Protein AF-A0A2E1GPX7-F1 (afdb_monomer)

Solvent-accessible surface area (backbone atoms only — not comparable to full-atom values): 12138 Å² total; per-residue (Å²): 146,56,75,68,57,57,53,53,52,52,53,52,52,52,53,50,49,52,57,49,49,55,64,67,68,63,73,69,82,80,80,87,82,74,88,76,82,72,90,69,82,84,74,77,82,87,80,84,83,76,92,76,91,84,84,89,82,92,78,85,87,81,91,78,93,84,60,64,67,64,53,48,50,51,52,51,48,52,51,54,52,50,53,49,50,55,50,53,51,52,49,51,53,52,50,51,52,51,52,51,53,49,53,51,51,50,55,51,50,53,50,51,52,52,57,34,51,76,55,40,63,80,63,89,92,71,63,90,91,40,44,28,34,32,39,34,32,34,48,78,73,18,39,61,77,46,79,44,83,74,37,78,41,86,42,71,68,54,46,50,29,52,54,48,11,55,62,70,55,45,54,45,78,73,45,63,81,55,58,73,64,62,37,60,70,63,51,32,58,40,77,50,73,51,56,93,119

pLDDT: mean 79.19, std 21.51, range [33.75, 98.25]

Radius of gyration: 32.15 Å; Cα contacts (8 Å, |Δi|>4): 136; chains: 1; bounding box: 80×60×85 Å

Sequence (197 aa):
MIRWLTALFFSIVIHLGILFGYSAFTQEKNDPTKRKITNVNFLESEIDKKAEIYKPKIAKPKTKKENIEQVSNKVIEEIKEIENLDQYLKEEELQKENNYKLGIVEQISAKVIKDIEGLWVRPNNISKGMFVDFSLKLNRVGLIESVELKRSSGNKTFDRAALTAIRKYKQIKYIRNIDDETFKIYFADFTLRFKPE

Structure (mmCIF, N/CA/C/O backbone):
data_AF-A0A2E1GPX7-F1
#
_entry.id   AF-A0A2E1GPX7-F1
#
loop_
_atom_site.group_PDB
_atom_site.id
_atom_site.type_symbol
_atom_site.label_atom_id
_atom_site.label_alt_id
_atom_site.label_comp_id
_atom_site.label_asym_id
_atom_site.label_entity_id
_atom_site.label_seq_id
_atom_site.pdbx_PDB_ins_code
_atom_site.Cartn_x
_atom_site.Cartn_y
_atom_site.Cartn_z
_atom_site.occupancy
_atom_site.B_iso_or_equiv
_atom_site.auth_seq_id
_atom_site.auth_comp_id
_atom_site.auth_asym_id
_atom_site.auth_atom_id
_atom_site.pdbx_PDB_model_num
ATOM 1 N N . MET A 1 1 ? 41.825 44.894 26.824 1.00 60.66 1 MET A N 1
ATOM 2 C CA . MET A 1 1 ? 41.813 43.902 27.924 1.00 60.66 1 MET A CA 1
ATOM 3 C C . MET A 1 1 ? 40.598 42.953 27.834 1.00 60.66 1 MET A C 1
ATOM 5 O O . MET A 1 1 ? 40.042 42.599 28.856 1.00 60.66 1 MET A O 1
ATOM 9 N N . ILE A 1 2 ? 40.166 42.531 26.627 1.00 64.88 2 ILE A N 1
ATOM 10 C CA . ILE A 1 2 ? 38.909 41.758 26.438 1.00 64.88 2 ILE A CA 1
ATOM 11 C C . ILE A 1 2 ? 39.095 40.416 25.693 1.00 64.88 2 ILE A C 1
ATOM 13 O O . ILE A 1 2 ? 38.188 39.595 25.655 1.00 64.88 2 ILE A O 1
ATOM 17 N N . ARG A 1 3 ? 40.288 40.155 25.131 1.00 68.06 3 ARG A N 1
ATOM 18 C CA . ARG A 1 3 ? 40.556 38.986 24.260 1.00 68.06 3 ARG A CA 1
ATOM 19 C C . ARG A 1 3 ? 40.482 37.633 24.984 1.00 68.06 3 ARG A C 1
ATOM 21 O O . ARG A 1 3 ? 40.195 36.621 24.361 1.00 68.06 3 ARG A O 1
ATOM 28 N N . TRP A 1 4 ? 40.730 37.616 26.291 1.00 73.69 4 TRP A N 1
ATOM 29 C CA . TRP A 1 4 ? 40.640 36.401 27.110 1.00 73.69 4 TRP A CA 1
ATOM 30 C C . TRP A 1 4 ? 39.194 36.081 27.496 1.00 73.69 4 TRP A C 1
ATOM 32 O O . TRP A 1 4 ? 38.829 34.918 27.633 1.00 73.69 4 TRP A O 1
ATOM 42 N N . LEU A 1 5 ? 38.349 37.111 27.594 1.00 77.12 5 LEU A N 1
ATOM 43 C CA . LEU A 1 5 ? 36.940 36.955 27.930 1.00 77.12 5 LEU A CA 1
ATOM 44 C C . LEU A 1 5 ? 36.181 36.283 26.778 1.00 77.12 5 LEU A C 1
ATOM 46 O O . LEU A 1 5 ? 35.405 35.362 27.010 1.00 77.12 5 LEU A O 1
ATOM 50 N N . THR A 1 6 ? 36.479 36.655 25.528 1.00 78.31 6 THR A N 1
ATOM 51 C CA . THR A 1 6 ? 35.890 36.008 24.342 1.00 78.31 6 THR A CA 1
ATOM 52 C C . THR A 1 6 ? 36.233 34.520 24.255 1.00 78.31 6 THR A C 1
ATOM 54 O O . THR A 1 6 ? 35.375 33.723 23.891 1.00 78.31 6 THR A O 1
ATOM 57 N N . ALA A 1 7 ? 37.450 34.122 24.641 1.00 79.44 7 ALA A N 1
ATOM 58 C CA . ALA A 1 7 ? 37.848 32.713 24.670 1.00 79.44 7 ALA A CA 1
ATOM 59 C C . ALA A 1 7 ? 37.112 31.921 25.769 1.00 79.44 7 ALA A C 1
ATOM 61 O O . ALA A 1 7 ? 36.711 30.779 25.546 1.00 79.44 7 ALA A O 1
ATOM 62 N N . LEU A 1 8 ? 36.877 32.542 26.930 1.00 83.62 8 LEU A N 1
ATOM 63 C CA . LEU A 1 8 ? 36.150 31.927 28.043 1.00 83.62 8 LEU A CA 1
ATOM 64 C C . LEU A 1 8 ? 34.665 31.701 27.709 1.00 83.62 8 LEU A C 1
ATOM 66 O O . LEU A 1 8 ? 34.124 30.632 27.989 1.00 83.62 8 LEU A O 1
ATOM 70 N N . PHE A 1 9 ? 34.030 32.666 27.036 1.00 84.19 9 PHE A N 1
ATOM 71 C CA . PHE A 1 9 ? 32.655 32.523 26.549 1.00 84.19 9 PHE A CA 1
ATOM 72 C C . PHE A 1 9 ? 32.520 31.416 25.499 1.00 84.19 9 PHE A C 1
ATOM 74 O O . PHE A 1 9 ? 31.610 30.597 25.600 1.00 84.19 9 PHE A O 1
ATOM 81 N N . PHE A 1 10 ? 33.439 31.338 24.530 1.00 86.31 10 PHE A N 1
ATOM 82 C CA . PHE A 1 10 ? 33.417 30.269 23.525 1.00 86.31 10 PHE A CA 1
ATOM 83 C C . PHE A 1 10 ? 33.564 28.877 24.150 1.00 86.31 10 PHE A C 1
ATOM 85 O O . PHE A 1 10 ? 32.848 27.958 23.758 1.00 86.31 10 PHE A O 1
ATOM 92 N N . SER A 1 11 ? 34.429 28.731 25.158 1.00 87.94 11 SER A N 1
ATOM 93 C CA . SER A 1 11 ? 34.594 27.471 25.892 1.00 87.94 11 SER A CA 1
ATOM 94 C C . SER A 1 11 ? 33.294 27.031 26.582 1.00 87.94 11 SER A C 1
ATOM 96 O O . SER A 1 11 ? 32.844 25.898 26.409 1.00 87.94 11 SER A O 1
ATOM 98 N N . ILE A 1 12 ? 32.618 27.951 27.279 1.00 90.44 12 ILE A N 1
ATOM 99 C CA . ILE A 1 12 ? 31.327 27.683 27.931 1.00 90.44 12 ILE A CA 1
ATOM 100 C C . ILE A 1 12 ? 30.246 27.279 26.923 1.00 90.44 12 ILE A C 1
ATOM 102 O O . ILE A 1 12 ? 29.512 26.326 27.173 1.00 90.44 12 ILE A O 1
ATOM 106 N N . VAL A 1 13 ? 30.165 27.952 25.772 1.00 90.06 13 VAL A N 1
ATOM 107 C CA . VAL A 1 13 ? 29.169 27.633 24.735 1.00 90.06 13 VAL A CA 1
ATOM 108 C C . VAL A 1 13 ? 29.411 26.245 24.139 1.00 90.06 13 VAL A C 1
ATOM 110 O O . VAL A 1 13 ? 28.455 25.504 23.925 1.00 90.06 13 VAL A O 1
ATOM 113 N N . ILE A 1 14 ? 30.672 25.855 23.929 1.00 90.62 14 ILE A N 1
ATOM 114 C CA . ILE A 1 14 ? 31.027 24.514 23.440 1.00 90.62 14 ILE A CA 1
ATOM 115 C C . ILE A 1 14 ? 30.626 23.445 24.462 1.00 90.62 14 ILE A C 1
ATOM 117 O O . ILE A 1 14 ? 29.985 22.459 24.099 1.00 90.62 14 ILE A O 1
ATOM 121 N N . HIS A 1 15 ? 30.939 23.649 25.743 1.00 86.50 15 HIS A N 1
ATOM 122 C CA . HIS A 1 15 ? 30.564 22.702 26.793 1.00 86.50 15 HIS A CA 1
ATOM 123 C C . HIS A 1 15 ? 29.042 22.591 26.967 1.00 86.50 15 HIS A C 1
ATOM 125 O O . HIS A 1 15 ? 28.531 21.476 27.070 1.00 86.50 15 HIS A O 1
ATOM 131 N N . LEU A 1 16 ? 28.309 23.709 26.925 1.00 84.88 16 LEU A N 1
ATOM 132 C CA . LEU A 1 16 ? 26.842 23.716 26.964 1.00 84.88 16 LEU A CA 1
ATOM 133 C C . LEU A 1 16 ? 26.230 23.041 25.732 1.00 84.88 16 LEU A C 1
ATOM 135 O O . LEU A 1 16 ? 25.261 22.300 25.869 1.00 84.88 16 LEU A O 1
ATOM 139 N N . GLY A 1 17 ? 26.812 23.242 24.547 1.00 83.75 17 GLY A N 1
ATOM 140 C CA . GLY A 1 17 ? 26.384 22.581 23.315 1.00 83.75 17 GLY A CA 1
ATOM 141 C C . GLY A 1 17 ? 26.556 21.063 23.370 1.00 83.75 17 GLY A C 1
ATOM 142 O O . GLY A 1 17 ? 25.666 20.334 22.940 1.00 83.75 17 GLY A O 1
ATOM 143 N N . ILE A 1 18 ? 27.651 20.574 23.960 1.00 83.19 18 ILE A N 1
ATOM 144 C CA . ILE A 1 18 ? 27.873 19.136 24.174 1.00 83.19 18 ILE A CA 1
ATOM 145 C C . ILE A 1 18 ? 26.853 18.582 25.179 1.00 83.19 18 ILE A C 1
ATOM 147 O O . ILE A 1 18 ? 26.216 17.570 24.901 1.00 83.19 18 ILE A O 1
ATOM 151 N N . LEU A 1 19 ? 26.637 19.264 26.309 1.00 78.44 19 LEU A N 1
ATOM 152 C CA . LEU A 1 19 ? 25.664 18.859 27.335 1.00 78.44 19 LEU A CA 1
ATOM 153 C C . LEU A 1 19 ? 24.227 18.820 26.780 1.00 78.44 19 LEU A C 1
ATOM 155 O O . LEU A 1 19 ? 23.495 17.853 26.997 1.00 78.44 19 LEU A O 1
ATOM 159 N N . PHE A 1 20 ? 23.850 19.831 25.994 1.00 74.94 20 PHE A N 1
ATOM 160 C CA . PHE A 1 20 ? 22.553 19.902 25.324 1.00 74.94 20 PHE A CA 1
ATOM 161 C C . PHE A 1 20 ? 22.421 18.840 24.222 1.00 74.94 20 PHE A C 1
ATOM 163 O O . PHE A 1 20 ? 21.384 18.185 24.123 1.00 74.94 20 PHE A O 1
ATOM 170 N N . GLY A 1 21 ? 23.488 18.589 23.457 1.00 71.56 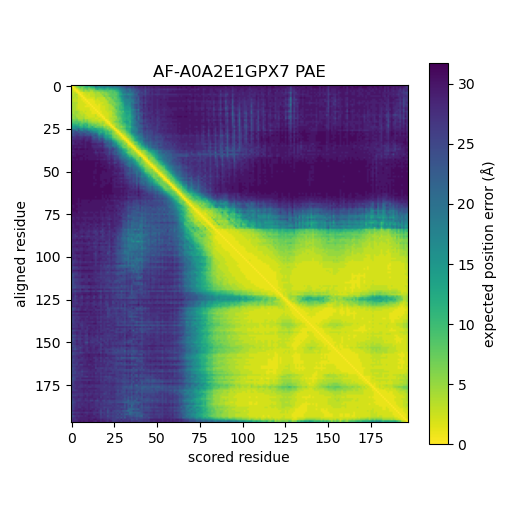21 GLY A N 1
ATOM 171 C CA . GLY A 1 21 ? 23.550 17.526 22.452 1.00 71.56 21 GLY A CA 1
ATOM 172 C C . GLY A 1 21 ? 23.353 16.126 23.043 1.00 71.56 21 GLY A C 1
ATOM 173 O O . GLY A 1 21 ? 22.583 15.343 22.491 1.00 71.56 21 GLY A O 1
ATOM 174 N N . TYR A 1 22 ? 23.950 15.830 24.205 1.00 71.38 22 TYR A N 1
ATOM 175 C CA . TYR A 1 22 ? 23.696 14.573 24.925 1.00 71.38 22 TYR A CA 1
ATOM 176 C C . TYR A 1 22 ? 22.246 14.461 25.424 1.00 71.38 22 TYR A C 1
ATOM 178 O O . TYR A 1 22 ? 21.669 13.374 25.385 1.00 71.38 22 TYR A O 1
ATOM 186 N N . SER A 1 23 ? 21.624 15.567 25.846 1.00 66.00 23 SER A N 1
ATOM 187 C CA . SER A 1 23 ? 20.213 15.561 26.269 1.00 66.00 23 SER A CA 1
ATOM 188 C C . SER A 1 23 ? 19.232 15.382 25.101 1.00 66.00 23 SER A C 1
ATOM 190 O O . SER A 1 23 ? 18.214 14.712 25.253 1.00 66.00 23 SER A O 1
ATOM 192 N N . ALA A 1 24 ? 19.555 15.919 23.919 1.00 61.66 24 ALA A N 1
ATOM 193 C CA . ALA A 1 24 ? 18.728 15.787 22.720 1.00 61.66 24 ALA A CA 1
ATOM 194 C C . ALA A 1 24 ? 18.885 14.417 22.033 1.00 61.66 24 ALA A C 1
ATOM 196 O O . ALA A 1 24 ? 17.944 13.943 21.401 1.00 61.66 24 ALA A O 1
ATOM 197 N N . PHE A 1 25 ? 20.047 13.764 22.163 1.00 56.66 25 PHE A N 1
ATOM 198 C CA . PHE A 1 25 ? 20.343 12.485 21.501 1.00 56.66 25 PHE A CA 1
ATOM 199 C C . PHE A 1 25 ? 20.074 11.240 22.370 1.00 56.66 25 PHE A C 1
ATOM 201 O O . PHE A 1 25 ? 20.135 10.122 21.877 1.00 56.66 25 PHE A O 1
ATOM 208 N N . THR A 1 26 ? 19.716 11.398 23.649 1.00 52.84 26 THR A N 1
ATOM 209 C CA . THR A 1 26 ? 19.308 10.273 24.523 1.00 52.84 26 THR A CA 1
ATOM 210 C C . THR A 1 26 ? 17.799 10.034 24.546 1.00 52.84 26 THR A C 1
ATOM 212 O O . THR A 1 26 ? 17.300 9.267 25.366 1.00 52.84 26 THR A O 1
ATOM 215 N N . GLN A 1 27 ? 17.054 10.619 23.605 1.00 50.88 27 GLN A N 1
ATOM 216 C CA . GLN A 1 27 ? 15.645 10.290 23.402 1.00 50.88 27 GLN A CA 1
ATOM 217 C C . GLN A 1 27 ? 15.476 9.114 22.427 1.00 50.88 27 GLN A C 1
ATOM 219 O O . GLN A 1 27 ? 14.680 9.158 21.496 1.00 50.88 27 GLN A O 1
ATOM 224 N N . GLU A 1 28 ? 16.201 8.026 22.677 1.00 48.16 28 GLU A N 1
ATOM 225 C CA . GLU A 1 28 ? 15.752 6.703 22.263 1.00 48.16 28 GLU A CA 1
ATOM 226 C C . GLU A 1 28 ? 14.857 6.180 23.390 1.00 48.16 28 GLU A C 1
ATOM 228 O O . GLU A 1 28 ? 15.322 5.635 24.391 1.00 48.16 28 GLU A O 1
ATOM 233 N N . LYS A 1 29 ? 13.548 6.431 23.271 1.00 47.66 29 LYS A N 1
ATOM 234 C CA . LYS A 1 29 ? 12.545 5.861 24.177 1.00 47.66 29 LYS A CA 1
ATOM 235 C C . LYS A 1 29 ? 12.392 4.368 23.880 1.00 47.66 29 LYS A C 1
ATOM 237 O O . LYS A 1 29 ? 11.407 3.936 23.295 1.00 47.66 29 LYS A O 1
ATOM 242 N N . ASN A 1 30 ? 13.371 3.583 24.311 1.00 47.22 30 ASN A N 1
ATOM 243 C CA . ASN A 1 30 ? 13.127 2.205 24.695 1.00 47.22 30 ASN A CA 1
ATOM 244 C C . ASN A 1 30 ? 12.404 2.260 26.043 1.00 47.22 30 ASN A C 1
ATOM 246 O O . ASN A 1 30 ? 13.027 2.521 27.070 1.00 47.22 30 ASN A O 1
ATOM 250 N N . ASP A 1 31 ? 11.087 2.065 26.036 1.00 41.25 31 ASP A N 1
ATOM 251 C CA . ASP A 1 31 ? 10.302 1.884 27.255 1.00 41.25 31 ASP A CA 1
ATOM 252 C C . ASP A 1 31 ? 10.063 0.385 27.496 1.00 41.25 31 ASP A C 1
ATOM 254 O O . ASP A 1 31 ? 9.145 -0.199 26.920 1.00 41.25 31 ASP A O 1
ATOM 258 N N . PRO A 1 32 ? 10.877 -0.281 28.335 1.00 53.28 32 PRO A N 1
ATOM 259 C CA . PRO A 1 32 ? 10.507 -1.541 28.938 1.00 53.28 32 PRO A CA 1
ATOM 260 C C . PRO A 1 32 ? 10.103 -1.284 30.392 1.00 53.28 32 PRO A C 1
ATOM 262 O O . PRO A 1 32 ? 10.754 -1.775 31.316 1.00 53.28 32 PRO A O 1
ATOM 265 N N . THR A 1 33 ? 9.044 -0.515 30.650 1.00 41.75 33 THR A N 1
ATOM 266 C CA . THR A 1 33 ? 8.514 -0.412 32.011 1.00 41.75 33 THR A CA 1
ATOM 267 C C . THR A 1 33 ? 7.304 -1.314 32.244 1.00 41.75 33 THR A C 1
ATOM 269 O O . THR A 1 33 ? 6.156 -1.034 31.932 1.00 41.75 33 THR A O 1
ATOM 272 N N . LYS A 1 34 ? 7.631 -2.414 32.935 1.00 45.59 34 LYS A N 1
ATOM 273 C CA . LYS A 1 34 ? 6.893 -2.951 34.087 1.00 45.59 34 LYS A CA 1
ATOM 274 C C . LYS A 1 34 ? 5.504 -3.531 33.819 1.00 45.59 34 LYS A C 1
ATOM 276 O O . LYS A 1 34 ? 4.488 -3.008 34.265 1.00 45.59 34 LYS A O 1
ATOM 281 N N . ARG A 1 35 ? 5.493 -4.782 33.356 1.00 44.56 35 ARG A N 1
ATOM 282 C CA . ARG A 1 35 ? 4.452 -5.726 33.791 1.00 44.56 35 ARG A CA 1
ATOM 283 C C . ARG A 1 35 ? 4.676 -6.041 35.273 1.00 44.56 35 ARG A C 1
ATOM 285 O O . ARG A 1 35 ? 5.478 -6.906 35.615 1.00 44.56 35 ARG A O 1
ATOM 292 N N . LYS A 1 36 ? 3.995 -5.316 36.164 1.00 41.84 36 LYS A N 1
ATOM 293 C CA . LYS A 1 36 ? 3.751 -5.803 37.525 1.00 41.84 36 LYS A CA 1
ATOM 294 C C . LYS A 1 36 ? 2.752 -6.945 37.402 1.00 41.84 36 LYS A C 1
ATOM 296 O O . LYS A 1 36 ? 1.559 -6.720 37.249 1.00 41.84 36 LYS A O 1
ATOM 301 N N . ILE A 1 37 ? 3.260 -8.168 37.431 1.00 45.19 37 ILE A N 1
ATOM 302 C CA . ILE A 1 37 ? 2.438 -9.346 37.675 1.00 45.19 37 ILE A CA 1
ATOM 303 C C . ILE A 1 37 ? 1.984 -9.226 39.131 1.00 45.19 37 ILE A C 1
ATOM 305 O O . ILE A 1 37 ? 2.718 -9.582 40.049 1.00 45.19 37 ILE A O 1
ATOM 309 N N . THR A 1 38 ? 0.819 -8.632 39.369 1.00 46.91 38 THR A N 1
ATOM 310 C CA . THR A 1 38 ? 0.117 -8.843 40.631 1.00 46.91 38 THR A CA 1
ATOM 311 C C . THR A 1 38 ? -0.680 -10.121 40.471 1.00 46.91 38 THR A C 1
ATOM 313 O O . THR A 1 38 ? -1.681 -10.153 39.758 1.00 46.91 38 THR A O 1
ATOM 316 N N . ASN A 1 39 ? -0.201 -11.181 41.122 1.00 43.53 39 ASN A N 1
ATOM 317 C CA . ASN A 1 39 ? -1.014 -12.333 41.471 1.00 43.53 39 ASN A CA 1
ATOM 318 C C . ASN A 1 39 ? -2.265 -11.832 42.195 1.00 43.53 39 ASN A C 1
ATOM 320 O O . ASN A 1 39 ? -2.192 -11.436 43.357 1.00 43.53 39 ASN A O 1
ATOM 324 N N . VAL A 1 40 ? -3.404 -11.880 41.523 1.00 48.78 40 VAL A N 1
ATOM 325 C CA . VAL A 1 40 ? -4.700 -11.838 42.186 1.00 48.78 40 VAL A CA 1
ATOM 326 C C . VAL A 1 40 ? -5.466 -13.055 41.710 1.00 48.78 40 VAL A C 1
ATOM 328 O O . VAL A 1 40 ? -5.820 -13.176 40.542 1.00 48.78 40 VAL A O 1
ATOM 331 N N . ASN A 1 41 ? -5.640 -13.995 42.638 1.00 43.72 41 ASN A N 1
ATOM 332 C CA . ASN A 1 41 ? -6.631 -15.047 42.518 1.00 43.72 41 ASN A CA 1
ATOM 333 C C . ASN A 1 41 ? -7.983 -14.347 42.365 1.00 43.72 41 ASN A C 1
ATOM 335 O O . ASN A 1 41 ? -8.388 -13.608 43.264 1.00 43.72 41 ASN A O 1
ATOM 339 N N . PHE A 1 42 ? -8.671 -14.574 41.251 1.00 42.75 42 PHE A N 1
ATOM 340 C CA . PHE A 1 42 ? -10.088 -14.262 41.164 1.00 42.75 42 PHE A CA 1
ATOM 341 C C . PHE A 1 42 ? -10.803 -15.206 42.135 1.00 42.75 42 PHE A C 1
ATOM 343 O O . PHE A 1 42 ? -10.987 -16.386 41.851 1.00 42.75 42 PHE A O 1
ATOM 350 N N . LEU A 1 43 ? -11.113 -14.708 43.332 1.00 49.78 43 LEU A N 1
ATOM 351 C CA . LEU A 1 43 ? -12.160 -15.303 44.144 1.00 49.78 43 LEU A CA 1
ATOM 352 C C . LEU A 1 43 ? -13.476 -14.859 43.517 1.00 49.78 43 LEU A C 1
ATOM 354 O O . LEU A 1 43 ? -13.818 -13.677 43.537 1.00 49.78 43 LEU A O 1
ATOM 358 N N . GLU A 1 44 ? -14.135 -15.836 42.908 1.00 45.34 44 GLU A N 1
ATOM 359 C CA . GLU A 1 44 ? -15.510 -15.809 42.436 1.00 45.34 44 GLU A CA 1
ATOM 360 C C . GLU A 1 44 ? -16.403 -15.001 43.394 1.00 45.34 44 GLU A C 1
ATOM 362 O O . GLU A 1 44 ? -16.408 -15.204 44.612 1.00 45.34 44 GLU A O 1
ATOM 367 N N . SER A 1 45 ? -17.150 -14.057 42.838 1.00 40.81 45 SER A N 1
ATOM 368 C CA . SER A 1 45 ? -18.075 -13.188 43.551 1.00 40.81 45 SER A CA 1
ATOM 369 C C . SER A 1 45 ? -19.242 -13.977 44.161 1.00 40.81 45 SER A C 1
ATOM 371 O O . SER A 1 45 ? -20.227 -14.259 43.485 1.00 40.81 45 SER A O 1
ATOM 373 N N . GLU A 1 46 ? -19.198 -14.246 45.468 1.00 46.75 46 GLU A N 1
ATOM 374 C CA . GLU A 1 46 ? -20.373 -14.610 46.284 1.00 46.75 46 GLU A CA 1
ATOM 375 C C . GLU A 1 46 ? -21.236 -13.375 46.628 1.00 46.75 46 GLU A C 1
ATOM 377 O O . GLU A 1 46 ? -21.623 -13.150 47.777 1.00 46.75 46 GLU A O 1
ATOM 382 N N . ILE A 1 47 ? -21.561 -12.547 45.634 1.00 40.66 47 ILE A N 1
ATOM 383 C CA . ILE A 1 47 ? -22.457 -11.393 45.805 1.00 40.66 47 ILE A CA 1
ATOM 384 C C . ILE A 1 47 ? -23.753 -11.662 45.043 1.00 40.66 47 ILE A C 1
ATOM 386 O O . ILE A 1 47 ? -24.090 -10.931 44.133 1.00 40.66 47 ILE A O 1
ATOM 390 N N . ASP A 1 48 ? -24.470 -12.730 45.401 1.00 39.50 48 ASP A N 1
ATOM 391 C CA . ASP A 1 48 ? -25.831 -12.975 44.883 1.00 39.50 48 ASP A CA 1
ATOM 392 C C . ASP A 1 48 ? -26.778 -13.663 45.891 1.00 39.50 48 ASP A C 1
ATOM 394 O O . ASP A 1 48 ? -27.847 -14.147 45.529 1.00 39.50 48 ASP A O 1
ATOM 398 N N . LYS A 1 49 ? -26.446 -13.714 47.195 1.00 42.91 49 LYS A N 1
ATOM 399 C CA . LYS A 1 49 ? -27.288 -14.431 48.190 1.00 42.91 49 LYS A CA 1
ATOM 400 C C . LYS A 1 49 ? -27.608 -13.721 49.509 1.00 42.91 49 LYS A C 1
ATOM 402 O O . LYS A 1 49 ? -28.011 -14.381 50.463 1.00 42.91 49 LYS A O 1
ATOM 407 N N . LYS A 1 50 ? -27.500 -12.391 49.607 1.00 38.44 50 LYS A N 1
ATOM 408 C CA . LYS A 1 50 ? -27.924 -11.662 50.830 1.00 38.44 50 LYS A CA 1
ATOM 409 C C . LYS A 1 50 ? -28.723 -10.380 50.584 1.00 38.44 50 LYS A C 1
ATOM 411 O O . LYS A 1 50 ? -28.670 -9.452 51.383 1.00 38.44 50 LYS A O 1
ATOM 416 N N . ALA A 1 51 ? -29.511 -10.344 49.515 1.00 40.56 51 ALA A N 1
ATOM 417 C CA . ALA A 1 51 ? -30.502 -9.295 49.296 1.00 40.56 51 ALA A CA 1
ATOM 418 C C . ALA A 1 51 ? -31.907 -9.772 49.692 1.00 40.56 51 ALA A C 1
ATOM 420 O O . ALA A 1 51 ? -32.804 -9.813 48.866 1.00 40.56 51 ALA A O 1
ATOM 421 N N . GLU A 1 52 ? -32.112 -10.141 50.956 1.00 45.94 52 GLU A N 1
ATOM 422 C CA . GLU A 1 52 ? -33.450 -10.201 51.549 1.00 45.94 52 GLU A CA 1
ATOM 423 C C . GLU A 1 52 ? -33.325 -10.137 53.078 1.00 45.94 52 GLU A C 1
ATOM 425 O O . GLU A 1 52 ? -32.434 -10.760 53.647 1.00 45.94 52 GLU A O 1
ATOM 430 N N . ILE A 1 53 ? -34.249 -9.408 53.725 1.00 34.12 53 ILE A N 1
ATOM 431 C CA . ILE A 1 53 ? -34.442 -9.243 55.186 1.00 34.12 53 ILE A CA 1
ATOM 432 C C . ILE A 1 53 ? -33.792 -7.979 55.818 1.00 34.12 53 ILE A C 1
ATOM 434 O O . ILE A 1 53 ? -32.771 -8.058 56.488 1.00 34.12 53 ILE A O 1
ATOM 438 N N . TYR A 1 54 ? -34.417 -6.794 55.674 1.00 34.28 54 TYR A N 1
ATOM 439 C CA . TYR A 1 54 ? -35.203 -6.127 56.746 1.00 34.28 54 TYR A CA 1
ATOM 440 C C . TYR A 1 54 ? -35.722 -4.731 56.325 1.00 34.28 54 TYR A C 1
ATOM 442 O O . TYR A 1 54 ? -34.971 -3.848 55.922 1.00 34.28 54 TYR A O 1
ATOM 450 N N . LYS 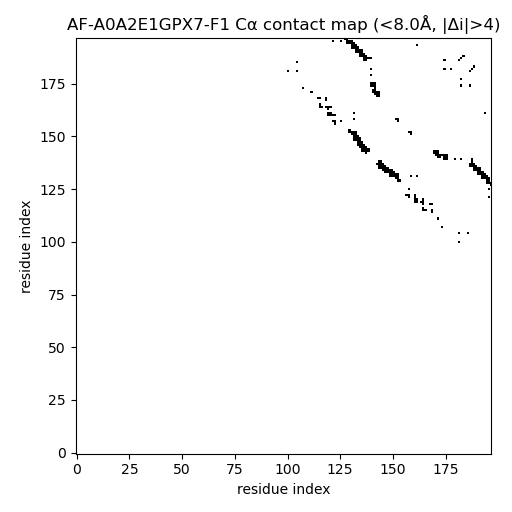A 1 55 ? -37.038 -4.532 56.480 1.00 36.06 55 LYS A N 1
ATOM 451 C CA . LYS A 1 55 ? -37.777 -3.258 56.357 1.00 36.06 55 LYS A CA 1
ATOM 452 C C . LYS A 1 55 ? -37.549 -2.337 57.584 1.00 36.06 55 LYS A C 1
ATOM 454 O O . LYS A 1 55 ? -37.101 -2.815 58.625 1.00 36.06 55 LYS A O 1
ATOM 459 N N . PRO A 1 56 ? -37.852 -1.025 57.491 1.00 40.25 56 PRO A N 1
ATOM 460 C CA . PRO A 1 56 ? -37.207 0.028 58.277 1.00 40.25 56 PRO A CA 1
ATOM 461 C C . PRO A 1 56 ? -37.852 0.253 59.651 1.00 40.25 56 PRO A C 1
ATOM 463 O O . PRO A 1 56 ? -39.071 0.156 59.801 1.00 40.25 56 PRO A O 1
ATOM 466 N N . LYS A 1 57 ? -37.045 0.655 60.644 1.00 33.75 57 LYS A N 1
ATOM 467 C CA . LYS A 1 57 ? -37.536 1.202 61.917 1.00 33.75 57 LYS A CA 1
ATOM 468 C C . LYS A 1 57 ? -37.011 2.623 62.111 1.00 33.75 57 LYS A C 1
ATOM 470 O O . LYS A 1 57 ? -35.815 2.862 62.234 1.00 33.75 57 LYS A O 1
ATOM 475 N N . ILE A 1 58 ? -37.956 3.554 62.097 1.00 42.22 58 ILE A N 1
ATOM 476 C CA . ILE A 1 58 ? -37.796 4.990 62.313 1.00 42.22 58 ILE A CA 1
ATOM 477 C C . ILE A 1 58 ? -37.314 5.244 63.748 1.00 42.22 58 ILE A C 1
ATOM 479 O O . ILE A 1 58 ? -37.966 4.818 64.701 1.00 42.22 58 ILE A O 1
ATOM 483 N N . ALA A 1 59 ? -36.228 6.004 63.901 1.00 36.22 59 ALA A N 1
ATOM 484 C CA . ALA A 1 59 ? -35.867 6.680 65.144 1.00 36.22 59 ALA A CA 1
ATOM 485 C C . ALA A 1 59 ? -35.404 8.116 64.828 1.00 36.22 59 ALA A C 1
ATOM 487 O O . ALA A 1 59 ? -34.566 8.342 63.961 1.00 36.22 59 ALA A O 1
ATOM 488 N N . LYS A 1 60 ? -36.033 9.084 65.503 1.00 35.56 60 LYS A N 1
ATOM 489 C CA . LYS A 1 60 ? -35.888 10.542 65.343 1.00 35.56 60 LYS A CA 1
ATOM 490 C C . LYS A 1 60 ? -34.576 11.090 65.961 1.00 35.56 60 LYS A C 1
ATOM 492 O O . LYS A 1 60 ? -33.914 10.378 66.712 1.00 35.56 60 LYS A O 1
ATOM 497 N N . PRO A 1 61 ? -34.191 12.343 65.636 1.00 46.25 61 PRO A N 1
ATOM 498 C CA . PRO A 1 61 ? -32.805 12.764 65.454 1.00 46.25 61 PRO A CA 1
ATOM 499 C C . PRO A 1 61 ? -32.150 13.284 66.738 1.00 46.25 61 PRO A C 1
ATOM 501 O O . PRO A 1 61 ? -32.797 13.930 67.562 1.00 46.25 61 PRO A O 1
ATOM 504 N N . LYS A 1 62 ? -30.834 13.082 66.863 1.00 35.41 62 LYS A N 1
ATOM 505 C CA . LYS A 1 62 ? -29.985 13.827 67.801 1.00 35.41 62 LYS A CA 1
ATOM 506 C C . LYS A 1 62 ? -28.774 14.406 67.074 1.00 35.41 62 LYS A C 1
ATOM 508 O O . LYS A 1 62 ? -27.836 13.710 66.712 1.00 35.41 62 LYS A O 1
ATOM 513 N N . THR A 1 63 ? -28.891 15.707 66.848 1.00 44.41 63 THR A N 1
ATOM 514 C CA . THR A 1 63 ? -27.875 16.758 66.791 1.00 44.41 63 THR A CA 1
ATOM 515 C C . THR A 1 63 ? -26.411 16.320 66.945 1.00 44.41 63 THR A C 1
ATOM 517 O O . THR A 1 63 ? -25.963 16.008 68.044 1.00 44.41 63 THR A O 1
ATOM 520 N N . LYS A 1 64 ? -25.644 16.447 65.855 1.00 39.84 64 LYS A N 1
ATOM 521 C CA . LYS A 1 64 ? -24.218 16.819 65.851 1.00 39.84 64 LYS A CA 1
ATOM 522 C C . LYS A 1 64 ? -23.947 17.649 64.592 1.00 39.84 64 LYS A C 1
ATOM 524 O O . LYS A 1 64 ? -23.736 17.116 63.509 1.00 39.84 64 LYS A O 1
ATOM 529 N N . LYS A 1 65 ? -24.045 18.972 64.731 1.00 48.94 65 LYS A N 1
ATOM 530 C CA . LYS A 1 65 ? -23.669 19.952 63.705 1.00 48.94 65 LYS A CA 1
ATOM 531 C C . LYS A 1 65 ? -22.211 20.341 63.941 1.00 48.94 65 LYS A C 1
ATOM 533 O O . LYS A 1 65 ? -21.963 21.329 64.610 1.00 48.94 65 LYS A O 1
ATOM 538 N N . GLU A 1 66 ? -21.275 19.526 63.467 1.00 47.22 66 GLU A N 1
ATOM 539 C CA . GLU A 1 66 ? -19.853 19.926 63.414 1.00 47.22 66 GLU A CA 1
ATOM 540 C C . GLU A 1 66 ? -19.018 19.138 62.388 1.00 47.22 66 GLU A C 1
ATOM 542 O O . GLU A 1 66 ? -17.819 19.340 62.284 1.00 47.22 66 GLU A O 1
ATOM 547 N N . ASN A 1 67 ? -19.624 18.248 61.592 1.00 47.25 67 ASN A N 1
ATOM 548 C CA . ASN A 1 67 ? -18.880 17.388 60.663 1.00 47.25 67 ASN A CA 1
ATOM 549 C C . ASN A 1 67 ? -19.628 17.173 59.335 1.00 47.25 67 ASN A C 1
ATOM 551 O O . ASN A 1 67 ? -19.715 16.062 58.826 1.00 47.25 67 ASN A O 1
ATOM 555 N N . ILE A 1 68 ? -20.270 18.225 58.820 1.00 50.59 68 ILE A N 1
ATOM 556 C CA . ILE A 1 68 ? -21.018 18.160 57.552 1.00 50.59 68 ILE A CA 1
ATOM 557 C C . ILE A 1 68 ? -20.134 18.635 56.388 1.00 50.59 68 ILE A C 1
ATOM 559 O O . ILE A 1 68 ? -20.160 18.012 55.335 1.00 50.59 68 ILE A O 1
ATOM 563 N N . GLU A 1 69 ? -19.277 19.642 56.595 1.00 53.34 69 GLU A N 1
ATOM 564 C CA . GLU A 1 69 ? -18.366 20.155 55.554 1.00 53.34 69 GLU A CA 1
ATOM 565 C C . GLU A 1 69 ? -17.142 19.258 55.308 1.00 53.34 69 GLU A C 1
ATOM 567 O O . GLU A 1 69 ? -16.711 19.097 54.171 1.00 53.34 69 GLU A O 1
ATOM 572 N N . GLN A 1 70 ? -16.585 18.619 56.344 1.00 52.88 70 GLN A N 1
ATOM 573 C CA . GLN A 1 70 ? -15.445 17.704 56.172 1.00 52.88 70 GLN A CA 1
ATOM 574 C C . GLN A 1 70 ? -15.862 16.375 55.529 1.00 52.88 70 GLN A C 1
ATOM 576 O O . GLN A 1 70 ? -15.143 15.852 54.679 1.00 52.88 70 GLN A O 1
ATOM 581 N N . VAL A 1 71 ? -17.046 15.854 55.873 1.00 57.66 71 VAL A N 1
ATOM 582 C CA . VAL A 1 71 ? -17.627 14.684 55.195 1.00 57.66 71 VAL A CA 1
ATOM 583 C C . VAL A 1 71 ? -18.050 15.041 53.771 1.00 57.66 71 VAL A C 1
ATOM 585 O O . VAL A 1 71 ? -17.794 14.249 52.870 1.00 57.66 71 VAL A O 1
ATOM 588 N N . SER A 1 72 ? -18.624 16.229 53.524 1.00 60.44 72 SER A N 1
ATOM 589 C CA . SER A 1 72 ? -18.969 16.628 52.153 1.00 60.44 72 SER A CA 1
ATOM 590 C C . SER A 1 72 ? -17.732 16.799 51.282 1.00 60.44 72 SER A C 1
ATOM 592 O O . SER A 1 72 ? -17.728 16.311 50.161 1.00 60.44 72 SER A O 1
ATOM 594 N N . ASN A 1 73 ? -16.667 17.429 51.786 1.00 65.38 73 ASN A N 1
ATOM 595 C CA . ASN A 1 73 ? -15.444 17.631 51.008 1.00 65.38 73 ASN A CA 1
ATOM 596 C C . ASN A 1 73 ? -14.736 16.311 50.704 1.00 65.38 73 ASN A C 1
ATOM 598 O O . ASN A 1 73 ? -14.320 16.110 49.570 1.00 65.38 73 ASN A O 1
ATOM 602 N N . LYS A 1 74 ? -14.683 15.380 51.664 1.00 67.94 74 LYS A N 1
ATOM 603 C CA . LYS A 1 74 ? -14.089 14.057 51.444 1.00 67.94 74 LYS A CA 1
ATOM 604 C C . LYS A 1 74 ? -14.882 13.219 50.436 1.00 67.94 74 LYS A C 1
ATOM 606 O O . LYS A 1 74 ? -14.292 12.606 49.559 1.00 67.94 74 LYS A O 1
ATOM 611 N N . VAL A 1 75 ? -16.214 13.256 50.503 1.00 67.94 75 VAL A N 1
ATOM 612 C CA . VAL A 1 75 ? -17.081 12.595 49.513 1.00 67.94 75 VAL A CA 1
ATOM 613 C C . VAL A 1 75 ? -16.937 13.249 48.132 1.00 67.94 75 VAL A C 1
ATOM 615 O O . VAL A 1 75 ? -16.912 12.548 47.130 1.00 67.94 75 VAL A O 1
ATOM 618 N N . ILE A 1 76 ? -16.788 14.575 48.053 1.00 68.06 76 ILE A N 1
ATOM 619 C CA . ILE A 1 76 ? -16.542 15.288 46.786 1.00 68.06 76 ILE A CA 1
ATOM 620 C C . ILE A 1 76 ? -15.165 14.932 46.199 1.00 68.06 76 ILE A C 1
ATOM 622 O O . ILE A 1 76 ? -15.047 14.799 44.983 1.00 68.06 76 ILE A O 1
ATOM 626 N N . GLU A 1 77 ? -14.128 14.792 47.025 1.00 68.88 77 GLU A N 1
ATOM 627 C CA . GLU A 1 77 ? -12.791 14.363 46.592 1.00 68.88 77 GLU A CA 1
ATOM 628 C C . GLU A 1 77 ? -12.785 12.905 46.121 1.00 68.88 77 GLU A C 1
ATOM 630 O O . GLU A 1 77 ? -12.296 12.639 45.026 1.00 68.88 77 GLU A O 1
ATOM 635 N N . GLU A 1 78 ? -13.416 11.993 46.867 1.00 65.00 78 GLU A N 1
ATOM 636 C CA . GLU A 1 78 ? -13.580 10.587 46.468 1.00 65.00 78 GLU A CA 1
ATOM 637 C C . GLU A 1 78 ? -14.378 10.466 45.156 1.00 65.00 78 GLU A C 1
ATOM 639 O O . GLU A 1 78 ? -13.985 9.715 44.269 1.00 65.00 78 GLU A O 1
ATOM 644 N N . ILE A 1 79 ? -15.444 11.257 44.962 1.00 65.88 79 ILE A N 1
ATOM 645 C CA . ILE A 1 79 ? -16.199 11.294 43.694 1.00 65.88 79 ILE A CA 1
ATOM 646 C C . ILE A 1 79 ? -15.324 11.793 42.532 1.00 65.88 79 ILE A C 1
ATOM 648 O O . ILE A 1 79 ? -15.369 11.206 41.454 1.00 65.88 79 ILE A O 1
ATOM 652 N N . LYS A 1 80 ? -14.506 12.837 42.733 1.00 71.00 80 LYS A N 1
ATOM 653 C CA . LYS A 1 80 ? -13.585 13.359 41.700 1.00 71.00 80 LYS A CA 1
ATOM 654 C C . LYS A 1 80 ? -12.462 12.380 41.354 1.00 71.00 80 LYS A C 1
ATOM 656 O O . LYS A 1 80 ? -12.006 12.353 40.210 1.00 71.00 80 LYS A O 1
ATOM 661 N N . GLU A 1 81 ? -11.988 11.620 42.337 1.00 72.62 81 GLU A N 1
ATOM 662 C CA . GLU A 1 81 ? -10.977 10.578 42.150 1.00 72.62 81 GLU A CA 1
ATOM 663 C C . GLU A 1 81 ? -11.558 9.376 41.390 1.00 72.62 81 GLU A C 1
ATOM 665 O O . GLU A 1 81 ? -10.929 8.900 40.445 1.00 72.62 81 GLU A O 1
ATOM 670 N N . ILE A 1 82 ? -12.785 8.951 41.718 1.00 70.94 82 ILE A N 1
ATOM 671 C CA . ILE A 1 82 ? -13.520 7.906 40.983 1.00 70.94 82 ILE A CA 1
ATOM 672 C C . ILE A 1 82 ? -13.810 8.350 39.544 1.00 70.94 82 ILE A C 1
ATOM 674 O O . ILE A 1 82 ? -13.555 7.590 38.617 1.00 70.94 82 ILE A O 1
ATOM 678 N N . GLU A 1 83 ? -14.263 9.589 39.328 1.00 75.25 83 GLU A N 1
ATOM 679 C CA . GLU A 1 83 ? -14.511 10.129 37.983 1.00 75.25 83 GLU A CA 1
ATOM 680 C C . GLU A 1 83 ? -13.221 10.189 37.142 1.00 75.25 83 GLU A C 1
ATOM 682 O O . GLU A 1 83 ? -13.234 9.845 35.958 1.00 75.25 83 GLU A O 1
ATOM 687 N N . ASN A 1 84 ? -12.084 10.545 37.760 1.00 81.81 84 ASN A N 1
ATOM 688 C CA . ASN A 1 84 ? -10.771 10.443 37.117 1.00 81.81 84 ASN A CA 1
ATOM 689 C C . ASN A 1 84 ? -10.444 8.995 36.745 1.00 81.81 84 ASN A C 1
ATOM 691 O O . ASN A 1 84 ? -10.028 8.736 35.618 1.00 81.81 84 ASN A O 1
ATOM 695 N N . LEU A 1 85 ? -10.628 8.051 37.671 1.00 88.69 85 LEU A N 1
ATOM 696 C CA . LEU A 1 85 ? -10.338 6.639 37.436 1.00 88.69 85 LEU A CA 1
ATOM 697 C C . LEU A 1 85 ? -11.200 6.061 36.305 1.00 88.69 85 LEU A C 1
ATOM 699 O O . LEU A 1 85 ? -10.665 5.405 35.414 1.00 88.69 85 LEU A O 1
ATOM 703 N N . ASP A 1 86 ? -12.497 6.366 36.285 1.00 90.06 86 ASP A N 1
ATOM 704 C CA . ASP A 1 86 ? -13.417 5.966 35.216 1.00 90.06 86 ASP A CA 1
ATOM 705 C C . ASP A 1 86 ? -12.988 6.530 33.855 1.00 90.06 86 ASP A C 1
ATOM 707 O O . ASP A 1 86 ? -13.102 5.853 32.828 1.00 90.06 86 ASP A O 1
ATOM 711 N N . GLN A 1 87 ? -12.477 7.765 33.827 1.00 90.94 87 GLN A N 1
ATOM 712 C CA . GLN A 1 87 ? -11.923 8.363 32.615 1.00 90.94 87 GLN A CA 1
ATOM 713 C C . GLN A 1 87 ? -10.655 7.631 32.151 1.00 90.94 87 GLN A C 1
ATOM 715 O O . GLN A 1 87 ? -10.559 7.305 30.967 1.00 90.94 87 GLN A O 1
ATOM 720 N N . TYR A 1 88 ? -9.720 7.324 33.058 1.00 91.62 88 TYR A N 1
ATOM 721 C CA . TYR A 1 88 ? -8.510 6.561 32.727 1.00 91.62 88 TYR A CA 1
ATOM 722 C C . TYR A 1 88 ? -8.837 5.162 32.192 1.00 91.62 88 TYR A C 1
ATOM 724 O O . TYR A 1 88 ? -8.225 4.726 31.218 1.00 91.62 88 TYR A O 1
ATOM 732 N N . LEU A 1 89 ? -9.817 4.471 32.785 1.00 93.88 89 LEU A N 1
ATOM 733 C CA . LEU A 1 89 ? -10.249 3.145 32.332 1.00 93.88 89 LEU A CA 1
ATOM 734 C C . LEU A 1 89 ? -10.840 3.197 30.917 1.00 93.88 89 LEU A C 1
ATOM 736 O O . LEU A 1 89 ? -10.448 2.404 30.062 1.00 93.88 89 LEU A O 1
ATOM 740 N N . LYS A 1 90 ? -11.720 4.169 30.637 1.00 94.25 90 LYS A N 1
ATOM 741 C CA . LYS A 1 90 ? -12.279 4.380 29.288 1.00 94.25 90 LYS A CA 1
ATOM 742 C C . LYS A 1 90 ? -11.200 4.699 28.259 1.00 94.25 90 LYS A C 1
ATOM 744 O O . LYS A 1 90 ? -11.256 4.210 27.133 1.00 94.25 90 LYS A O 1
ATOM 749 N N . GLU A 1 91 ? -10.224 5.525 28.628 1.00 93.25 91 GLU A N 1
ATOM 750 C CA . GLU A 1 91 ? -9.097 5.833 27.753 1.00 93.25 91 GLU A CA 1
ATOM 751 C C . GLU A 1 91 ? -8.259 4.578 27.479 1.00 93.25 91 GLU A C 1
ATOM 753 O O . GLU A 1 91 ? -7.945 4.300 26.325 1.00 93.25 91 GLU A O 1
ATOM 758 N N . GLU A 1 92 ? -7.960 3.766 28.495 1.00 93.75 92 GLU A N 1
ATOM 759 C CA . GLU A 1 92 ? -7.227 2.509 28.321 1.00 93.75 92 GLU A CA 1
ATOM 760 C C . GLU A 1 92 ? -7.970 1.525 27.400 1.00 93.75 92 GLU A C 1
ATOM 762 O O . GLU A 1 92 ? -7.354 0.905 26.530 1.00 93.75 92 GLU A O 1
ATOM 767 N N . GLU A 1 93 ? -9.288 1.387 27.556 1.00 94.81 93 GLU A N 1
ATOM 768 C CA . GLU A 1 93 ? -10.130 0.563 26.679 1.00 94.81 93 GLU A CA 1
ATOM 769 C C . GLU A 1 93 ? -10.091 1.052 25.229 1.00 94.81 93 GLU A C 1
ATOM 771 O O . GLU A 1 93 ? -9.845 0.256 24.318 1.00 94.81 93 GLU A O 1
ATOM 776 N N . LEU A 1 94 ? -10.232 2.363 25.013 1.00 94.31 94 LEU A N 1
ATOM 777 C CA . LEU A 1 94 ? -10.137 2.970 23.687 1.00 94.31 94 LEU A CA 1
ATOM 778 C C . LEU A 1 94 ? -8.752 2.746 23.063 1.00 94.31 94 LEU A C 1
ATOM 780 O O . LEU A 1 94 ? -8.638 2.419 21.881 1.00 94.31 94 LEU A O 1
ATOM 784 N N . GLN A 1 95 ? -7.682 2.882 23.849 1.00 93.94 95 GLN A N 1
ATOM 785 C CA . GLN A 1 95 ? -6.318 2.613 23.389 1.00 93.94 95 GLN A CA 1
ATOM 786 C C . GLN A 1 95 ? -6.135 1.139 23.009 1.00 93.94 95 GLN A C 1
ATOM 788 O O . GLN A 1 95 ? -5.530 0.837 21.979 1.00 93.94 95 GLN A O 1
ATOM 793 N N . LYS A 1 96 ? -6.680 0.204 23.798 1.00 94.69 96 LYS A N 1
ATOM 794 C CA . LYS A 1 96 ? -6.660 -1.233 23.476 1.00 94.69 96 LYS A CA 1
ATOM 795 C C . LYS A 1 96 ? -7.396 -1.523 22.171 1.00 94.69 96 LYS A C 1
ATOM 797 O O . LYS A 1 96 ? -6.861 -2.251 21.334 1.00 94.69 96 LYS A O 1
ATOM 802 N N . GLU A 1 97 ? -8.574 -0.937 21.976 1.00 92.94 97 GLU A N 1
ATOM 803 C CA . GLU A 1 97 ? -9.348 -1.086 20.742 1.00 92.94 97 GLU A CA 1
ATOM 804 C C . GLU A 1 97 ? -8.587 -0.527 19.531 1.00 92.94 97 GLU A C 1
ATOM 806 O O . GLU A 1 97 ? -8.446 -1.209 18.514 1.00 92.94 97 GLU A O 1
ATOM 811 N N . ASN A 1 98 ? -8.022 0.677 19.652 1.00 93.06 98 ASN A N 1
ATOM 812 C CA . ASN A 1 98 ? -7.231 1.300 18.592 1.00 93.06 98 ASN A CA 1
ATOM 813 C C . ASN A 1 98 ? -5.998 0.465 18.236 1.00 93.06 98 ASN A C 1
ATOM 815 O O . ASN A 1 98 ? -5.739 0.217 17.059 1.00 93.06 98 ASN A O 1
ATOM 819 N N . ASN A 1 99 ? -5.267 -0.031 19.234 1.00 94.69 99 ASN A N 1
ATOM 820 C CA . ASN A 1 99 ? -4.109 -0.897 19.015 1.00 94.69 99 ASN A CA 1
ATOM 821 C C . ASN A 1 99 ? -4.500 -2.209 18.324 1.00 94.69 99 ASN A C 1
ATOM 823 O O . ASN A 1 99 ? -3.791 -2.677 17.432 1.00 94.69 99 ASN A O 1
ATOM 827 N N . TYR A 1 100 ? -5.647 -2.785 18.690 1.00 93.12 100 TYR A N 1
ATOM 828 C CA . TYR A 1 100 ? -6.187 -3.964 18.019 1.00 93.12 100 TYR A CA 1
ATOM 829 C C . TYR A 1 100 ? -6.521 -3.679 16.544 1.00 93.12 100 TYR A C 1
ATOM 831 O O . TYR A 1 100 ? -6.088 -4.430 15.664 1.00 93.12 100 TYR A O 1
ATOM 839 N N . LYS A 1 101 ? -7.213 -2.566 16.255 1.00 93.12 101 LYS A N 1
ATOM 840 C CA . LYS A 1 101 ? -7.520 -2.123 14.881 1.00 93.12 101 LYS A CA 1
ATOM 841 C C . LYS A 1 101 ? -6.243 -1.905 14.064 1.00 93.12 101 LYS A C 1
ATOM 843 O O . LYS A 1 101 ? -6.133 -2.426 12.954 1.00 93.12 101 LYS A O 1
ATOM 848 N N . LEU A 1 102 ? -5.251 -1.211 14.623 1.00 94.81 102 LEU A N 1
ATOM 849 C CA . LEU A 1 102 ? -3.952 -0.985 13.978 1.00 94.81 102 LEU A CA 1
ATOM 850 C C . LEU A 1 102 ? -3.227 -2.300 13.666 1.00 94.81 102 LEU A C 1
ATOM 852 O O . LEU A 1 102 ? -2.706 -2.461 12.563 1.00 94.81 102 LEU A O 1
ATOM 856 N N . GLY A 1 103 ? -3.263 -3.271 14.583 1.00 95.94 103 GLY A N 1
ATOM 857 C CA . GLY A 1 103 ? -2.694 -4.599 14.351 1.00 95.94 103 GLY A CA 1
ATOM 858 C C . GLY A 1 103 ? -3.347 -5.332 13.173 1.00 95.94 103 GLY A C 1
ATOM 859 O O . GLY A 1 103 ? -2.657 -5.972 12.378 1.00 95.94 103 GLY A O 1
ATOM 860 N N . ILE A 1 104 ? -4.668 -5.209 13.000 1.00 94.56 104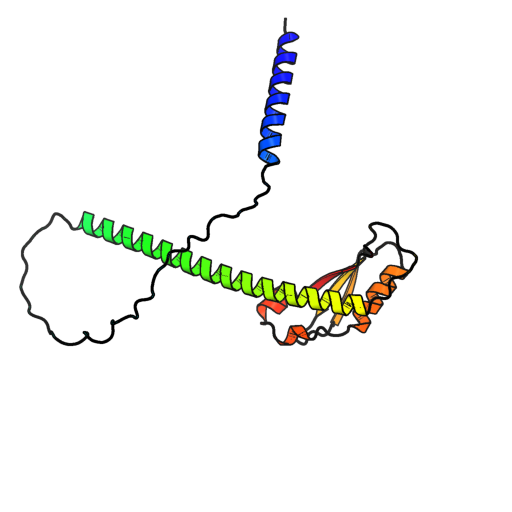 ILE A N 1
ATOM 861 C CA . ILE A 1 104 ? -5.373 -5.758 11.828 1.00 94.56 104 ILE A CA 1
ATOM 862 C C . ILE A 1 104 ? -4.937 -5.042 10.545 1.00 94.56 104 ILE A C 1
ATOM 864 O O . ILE A 1 104 ? -4.658 -5.701 9.537 1.00 94.56 104 ILE A O 1
ATOM 868 N N . VAL A 1 105 ? -4.865 -3.708 10.571 1.00 96.00 105 VAL A N 1
ATOM 869 C CA . VAL A 1 105 ? -4.446 -2.892 9.420 1.00 96.00 105 VAL A CA 1
ATOM 870 C C . VAL A 1 105 ? -3.046 -3.288 8.960 1.00 96.00 105 VAL A C 1
ATOM 872 O O . VAL A 1 105 ? -2.835 -3.503 7.764 1.00 96.00 105 VAL A O 1
ATOM 875 N N . GLU A 1 106 ? -2.105 -3.450 9.888 1.00 96.69 106 GLU A N 1
ATOM 876 C CA . GLU A 1 106 ? -0.734 -3.871 9.596 1.00 96.69 106 GLU A CA 1
ATOM 877 C C . GLU A 1 106 ? -0.694 -5.269 8.965 1.00 96.69 106 GLU A C 1
ATOM 879 O O . GLU A 1 106 ? -0.081 -5.465 7.913 1.00 96.69 106 GLU A O 1
ATOM 884 N N . GLN A 1 107 ? -1.418 -6.234 9.542 1.00 96.81 107 GLN A N 1
ATOM 885 C CA . GLN A 1 107 ? -1.483 -7.598 9.009 1.00 96.81 107 GLN A CA 1
ATOM 886 C C . GLN A 1 107 ? -2.055 -7.648 7.589 1.00 96.81 107 GLN A C 1
ATOM 888 O O . GLN A 1 107 ? -1.557 -8.394 6.740 1.00 96.81 107 GLN A O 1
ATOM 893 N N . ILE A 1 108 ? -3.113 -6.881 7.316 1.00 96.12 108 ILE A N 1
ATOM 894 C CA . ILE A 1 108 ? -3.698 -6.788 5.975 1.00 96.12 108 ILE A CA 1
ATOM 895 C C . ILE A 1 108 ? -2.712 -6.111 5.023 1.00 96.12 108 ILE A C 1
ATOM 897 O O . ILE A 1 108 ? -2.485 -6.626 3.928 1.00 96.12 108 ILE A O 1
ATOM 901 N N . SER A 1 109 ? -2.092 -5.010 5.443 1.00 96.38 109 SER A N 1
ATOM 902 C CA . SER A 1 109 ? -1.113 -4.272 4.639 1.00 96.38 109 SER A CA 1
ATOM 903 C C . SER A 1 109 ? 0.065 -5.159 4.239 1.00 96.38 109 SER A C 1
ATOM 905 O O . SER A 1 109 ? 0.431 -5.202 3.067 1.00 96.38 109 SER A O 1
ATOM 907 N N . ALA A 1 110 ? 0.594 -5.955 5.170 1.00 97.12 110 ALA A N 1
ATOM 908 C CA . ALA A 1 110 ? 1.664 -6.909 4.894 1.00 97.12 110 ALA A CA 1
ATOM 909 C C . ALA A 1 110 ? 1.252 -7.967 3.855 1.00 97.12 110 ALA A C 1
ATOM 911 O O . ALA A 1 110 ? 2.017 -8.269 2.937 1.00 97.12 110 ALA A O 1
ATOM 912 N N . LYS A 1 111 ? 0.026 -8.504 3.951 1.00 96.94 111 LYS A N 1
ATOM 913 C CA . LYS A 1 111 ? -0.508 -9.451 2.955 1.00 96.94 111 LYS A CA 1
ATOM 914 C C . LYS A 1 111 ? -0.652 -8.800 1.581 1.00 96.94 111 LYS A C 1
ATOM 916 O O . LYS A 1 111 ? -0.247 -9.392 0.590 1.00 96.94 111 LYS A O 1
ATOM 921 N N . VAL A 1 112 ? -1.170 -7.574 1.525 1.00 96.38 112 VAL A N 1
ATOM 922 C CA . VAL A 1 112 ? -1.304 -6.800 0.281 1.00 96.38 112 VAL A CA 1
ATOM 923 C C . VAL A 1 112 ? 0.047 -6.569 -0.378 1.00 96.38 112 VAL A C 1
ATOM 925 O O . VAL A 1 112 ? 0.183 -6.807 -1.576 1.00 96.38 112 VAL A O 1
ATOM 928 N N . ILE A 1 113 ? 1.040 -6.131 0.396 1.00 96.44 113 ILE A N 1
ATOM 929 C CA . ILE A 1 113 ? 2.401 -5.907 -0.097 1.00 96.44 113 ILE A CA 1
ATOM 930 C C . ILE A 1 113 ? 2.954 -7.205 -0.682 1.00 96.44 113 ILE A C 1
ATOM 932 O O . ILE A 1 113 ? 3.410 -7.204 -1.822 1.00 96.44 113 ILE A O 1
ATOM 936 N N . LYS A 1 114 ? 2.833 -8.318 0.048 1.00 96.88 114 LYS A N 1
ATOM 937 C CA . LYS A 1 114 ? 3.302 -9.633 -0.401 1.00 96.88 114 LYS A CA 1
ATOM 938 C C . LYS A 1 114 ? 2.606 -10.104 -1.682 1.00 96.88 114 LYS A C 1
ATOM 940 O O . LYS A 1 114 ? 3.264 -10.606 -2.591 1.00 96.88 114 LYS A O 1
ATOM 945 N N . ASP A 1 115 ? 1.289 -9.935 -1.767 1.00 97.00 115 ASP A N 1
ATOM 946 C CA . ASP A 1 115 ? 0.504 -10.352 -2.930 1.00 97.00 115 ASP A CA 1
ATOM 947 C C . ASP A 1 115 ? 0.878 -9.528 -4.176 1.00 97.00 115 ASP A C 1
ATOM 949 O O . ASP A 1 115 ? 1.049 -10.080 -5.266 1.00 97.00 115 ASP A O 1
ATOM 953 N N . ILE A 1 116 ? 1.065 -8.213 -4.022 1.00 96.81 116 ILE A N 1
ATOM 954 C CA . ILE A 1 116 ? 1.496 -7.329 -5.112 1.00 96.81 116 ILE A CA 1
ATOM 955 C C . ILE A 1 116 ? 2.948 -7.609 -5.507 1.00 96.81 116 ILE A C 1
A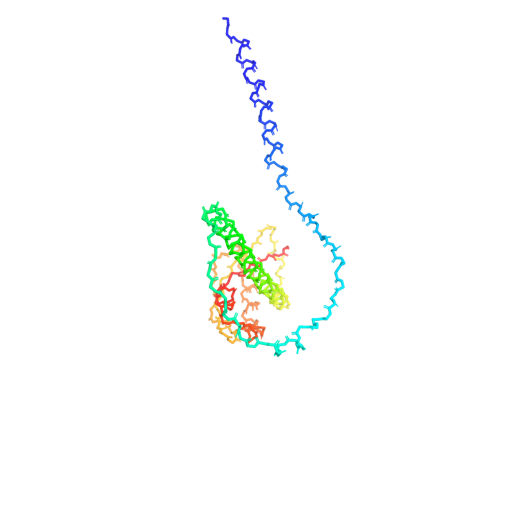TOM 957 O O . ILE A 1 116 ? 3.257 -7.635 -6.700 1.00 96.81 116 ILE A O 1
ATOM 961 N N . GLU A 1 117 ? 3.829 -7.848 -4.537 1.00 95.69 117 GLU A N 1
ATOM 962 C CA . GLU A 1 117 ? 5.225 -8.201 -4.785 1.00 95.69 117 GLU A CA 1
ATOM 963 C C . GLU A 1 117 ? 5.333 -9.491 -5.606 1.00 95.69 117 GLU A C 1
ATOM 965 O O . GLU A 1 117 ? 6.082 -9.533 -6.580 1.00 95.69 117 GLU A O 1
ATOM 970 N N . GLY A 1 118 ? 4.521 -10.508 -5.298 1.00 96.50 118 GLY A N 1
ATOM 971 C CA . GLY A 1 118 ? 4.470 -11.751 -6.075 1.00 96.50 118 GLY A CA 1
ATOM 972 C C . GLY A 1 118 ? 4.028 -11.564 -7.533 1.00 96.50 118 GLY A C 1
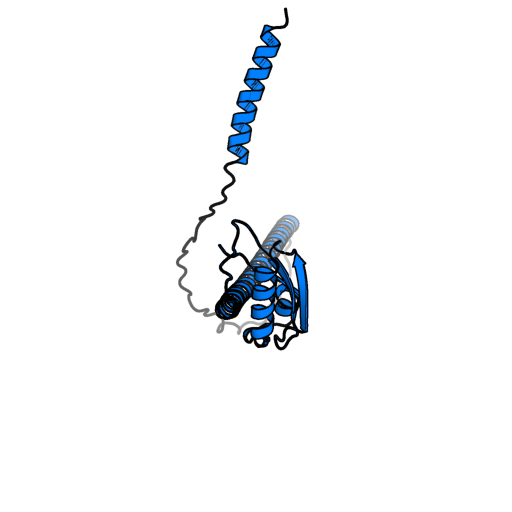ATOM 973 O O . GLY A 1 118 ? 4.354 -12.381 -8.393 1.00 96.50 118 GLY A O 1
ATOM 974 N N . LEU A 1 119 ? 3.311 -10.480 -7.841 1.00 96.94 119 LEU A N 1
ATOM 975 C CA . LEU A 1 119 ? 2.887 -10.121 -9.201 1.00 96.94 119 LEU A CA 1
ATOM 976 C C . LEU A 1 119 ? 3.866 -9.174 -9.906 1.00 96.94 119 LEU A C 1
ATOM 978 O O . LEU A 1 119 ? 3.723 -8.911 -11.110 1.00 96.94 119 LEU A O 1
ATOM 982 N N . TRP A 1 120 ? 4.834 -8.637 -9.169 1.00 96.19 120 TRP A N 1
ATOM 983 C CA . TRP A 1 120 ? 5.737 -7.610 -9.644 1.00 96.19 120 TRP A CA 1
ATOM 984 C C . TRP A 1 120 ? 6.975 -8.204 -10.312 1.00 96.19 120 TRP A C 1
ATOM 986 O O . TRP A 1 120 ? 7.827 -8.831 -9.690 1.00 96.19 120 TRP A O 1
ATOM 996 N N . VAL A 1 121 ? 7.103 -7.957 -11.615 1.00 94.38 121 VAL A N 1
ATOM 997 C CA . VAL A 1 121 ? 8.287 -8.350 -12.386 1.00 94.38 121 VAL A CA 1
ATOM 998 C C . VAL A 1 121 ? 9.333 -7.246 -12.270 1.00 94.38 121 VAL A C 1
ATOM 1000 O O . VAL A 1 121 ? 9.209 -6.202 -12.914 1.00 94.38 121 VAL A O 1
ATOM 1003 N N . ARG A 1 122 ? 10.359 -7.464 -11.443 1.00 91.38 122 ARG A N 1
ATOM 1004 C CA . ARG A 1 122 ? 11.430 -6.481 -11.236 1.00 91.38 122 ARG A CA 1
ATOM 1005 C C . ARG A 1 122 ? 12.297 -6.360 -12.500 1.00 91.38 122 ARG A C 1
ATOM 1007 O O . ARG A 1 122 ? 12.815 -7.371 -12.971 1.00 91.38 122 ARG A O 1
ATOM 1014 N N . PRO A 1 123 ? 12.455 -5.156 -13.078 1.00 90.56 123 PRO A N 1
ATOM 1015 C CA . PRO A 1 123 ? 13.313 -4.964 -14.242 1.00 90.56 123 PRO A CA 1
ATOM 1016 C C . PRO A 1 123 ? 14.794 -5.006 -13.854 1.00 90.56 123 PRO A C 1
ATOM 1018 O O . PRO A 1 123 ? 15.154 -4.613 -12.756 1.00 90.56 123 PRO A O 1
ATOM 1021 N N . ASN A 1 124 ? 15.673 -5.389 -14.781 1.00 86.94 124 ASN A N 1
ATOM 1022 C CA . ASN A 1 124 ? 17.117 -5.463 -14.506 1.00 86.94 124 ASN A CA 1
ATOM 1023 C C . ASN A 1 124 ? 17.790 -4.081 -14.398 1.00 86.94 124 ASN A C 1
ATOM 1025 O O . ASN A 1 124 ? 18.834 -3.942 -13.772 1.00 86.94 124 ASN A O 1
ATOM 1029 N N . ASN A 1 125 ? 17.209 -3.052 -15.023 1.00 85.31 125 ASN A N 1
ATOM 1030 C CA . ASN A 1 125 ? 17.771 -1.701 -15.056 1.00 85.31 125 ASN A CA 1
ATOM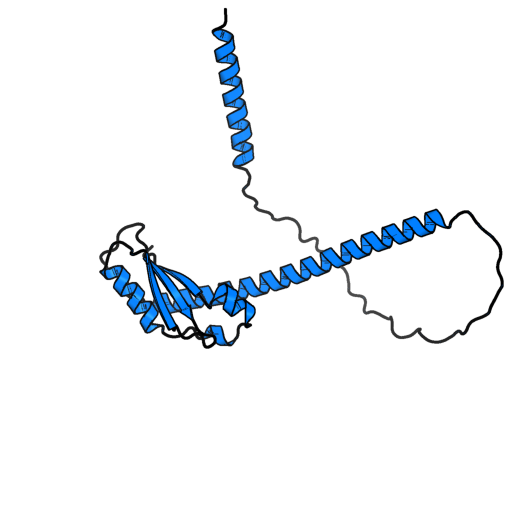 1031 C C . ASN A 1 125 ? 17.328 -0.890 -13.826 1.00 85.31 125 ASN A C 1
ATOM 1033 O O . ASN A 1 125 ? 16.503 0.018 -13.945 1.00 85.31 125 ASN A O 1
ATOM 1037 N N . ILE A 1 126 ? 17.816 -1.280 -12.648 1.00 88.50 126 ILE A N 1
ATOM 1038 C CA . ILE A 1 126 ? 17.501 -0.663 -11.354 1.00 88.50 126 ILE A CA 1
ATOM 1039 C C . ILE A 1 126 ? 18.665 0.222 -10.899 1.00 88.50 126 ILE A C 1
ATOM 1041 O O . ILE A 1 126 ? 19.823 -0.186 -10.934 1.00 88.50 126 ILE A O 1
ATOM 1045 N N . SER A 1 127 ? 18.347 1.425 -10.425 1.00 86.50 127 SER A N 1
ATOM 1046 C CA . SER A 1 127 ? 19.293 2.340 -9.781 1.00 86.50 127 SER A CA 1
ATOM 1047 C C . SER A 1 127 ? 19.065 2.378 -8.274 1.00 86.50 127 SER A C 1
ATOM 1049 O O . SER A 1 127 ? 17.930 2.280 -7.810 1.00 86.50 127 SER A O 1
ATOM 1051 N N . LYS A 1 128 ? 20.139 2.568 -7.504 1.00 88.44 128 LYS A N 1
ATOM 105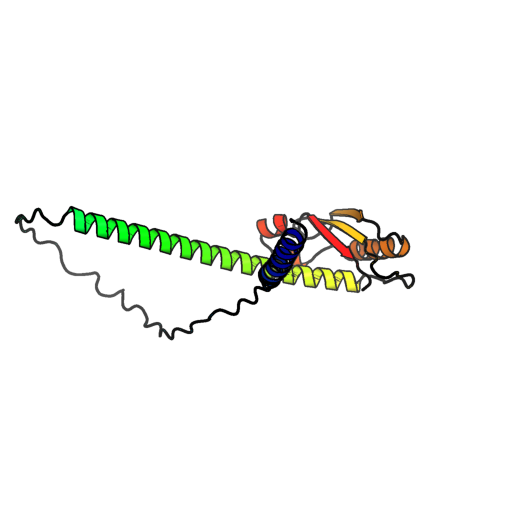2 C CA . LYS A 1 128 ? 20.051 2.640 -6.044 1.00 88.44 128 LYS A CA 1
ATOM 1053 C C . LYS A 1 128 ? 19.170 3.814 -5.600 1.00 88.44 128 LYS A C 1
ATOM 1055 O O . LYS A 1 128 ? 19.301 4.919 -6.128 1.00 88.44 128 LYS A O 1
ATOM 1060 N N . GLY A 1 129 ? 18.282 3.587 -4.638 1.00 89.50 129 GLY A N 1
ATOM 1061 C CA . GLY A 1 129 ? 17.429 4.621 -4.041 1.00 89.50 129 GLY A CA 1
ATOM 1062 C C . GLY A 1 129 ? 16.257 5.110 -4.906 1.00 89.50 129 GLY A C 1
ATOM 1063 O O . GLY A 1 129 ? 15.546 6.030 -4.493 1.00 89.50 129 GLY A O 1
ATOM 1064 N N . MET A 1 130 ? 16.013 4.516 -6.079 1.00 93.38 130 MET A N 1
ATOM 1065 C CA . MET A 1 130 ? 14.839 4.855 -6.889 1.00 93.38 130 MET A CA 1
ATOM 1066 C C . MET A 1 130 ? 13.552 4.316 -6.250 1.00 93.38 130 MET A C 1
ATOM 1068 O O . MET A 1 130 ? 13.527 3.217 -5.699 1.00 93.38 130 MET A O 1
ATOM 1072 N N . PHE A 1 131 ? 12.462 5.076 -6.344 1.00 96.19 131 PHE A N 1
ATOM 1073 C CA . PHE A 1 131 ? 11.143 4.602 -5.926 1.00 96.19 131 PHE A CA 1
ATOM 1074 C C . PHE A 1 131 ? 10.020 5.340 -6.641 1.00 96.19 131 PHE A C 1
ATOM 1076 O O . PHE A 1 131 ? 10.153 6.531 -6.947 1.00 96.19 131 PHE A O 1
ATOM 1083 N N . VAL A 1 132 ? 8.921 4.627 -6.868 1.00 97.44 132 VAL A N 1
ATOM 1084 C CA . VAL A 1 132 ? 7.688 5.142 -7.475 1.00 97.44 132 VAL A CA 1
ATOM 1085 C C . VAL A 1 132 ? 6.562 5.066 -6.450 1.00 97.44 132 VAL A C 1
ATOM 1087 O O . VAL A 1 132 ? 6.442 4.065 -5.741 1.00 97.44 132 VAL A O 1
ATOM 1090 N N . ASP A 1 133 ? 5.754 6.122 -6.388 1.00 98.25 133 ASP A N 1
ATOM 1091 C CA . ASP A 1 133 ? 4.600 6.221 -5.494 1.00 98.25 133 ASP A CA 1
ATOM 1092 C C . ASP A 1 133 ? 3.314 6.270 -6.321 1.00 98.25 133 ASP A C 1
ATOM 1094 O O . ASP A 1 133 ? 3.156 7.129 -7.199 1.00 98.25 133 ASP A O 1
ATOM 1098 N N . PHE A 1 134 ? 2.384 5.372 -6.008 1.00 98.25 134 PHE A N 1
ATOM 1099 C CA . PHE A 1 134 ? 1.039 5.343 -6.574 1.00 98.25 134 PHE A CA 1
ATOM 1100 C C . PHE A 1 134 ? 0.005 5.573 -5.478 1.00 98.25 134 PHE A C 1
ATOM 1102 O O . PHE A 1 134 ? 0.095 4.950 -4.429 1.00 98.25 134 PHE A O 1
ATOM 1109 N N . SER A 1 135 ? -0.993 6.415 -5.727 1.00 98.00 135 SER A N 1
ATOM 1110 C CA . SER A 1 135 ? -2.201 6.491 -4.898 1.00 98.00 135 SER A CA 1
ATOM 1111 C C . SER A 1 135 ? -3.266 5.600 -5.511 1.00 98.00 135 SER A C 1
ATOM 1113 O O . SER A 1 135 ? -3.483 5.616 -6.727 1.00 98.00 135 SER A O 1
ATOM 1115 N N . LEU A 1 136 ? -3.859 4.761 -4.674 1.00 97.88 136 LEU A N 1
ATOM 1116 C CA . LEU A 1 136 ? -4.871 3.795 -5.056 1.00 97.88 136 LEU A CA 1
ATOM 1117 C C . LEU A 1 136 ? -6.159 4.156 -4.331 1.00 97.88 136 LEU A C 1
ATOM 1119 O O . LEU A 1 136 ? -6.139 4.336 -3.116 1.00 97.88 136 LEU A O 1
ATOM 1123 N N . LYS A 1 137 ? -7.271 4.184 -5.069 1.00 97.94 137 LYS A N 1
ATOM 1124 C CA . LYS A 1 137 ? -8.609 4.282 -4.480 1.00 97.94 137 LYS A CA 1
ATOM 1125 C C . LYS A 1 137 ? -9.312 2.950 -4.566 1.00 97.94 137 LYS A C 1
ATOM 1127 O O . LYS A 1 137 ? -9.321 2.315 -5.625 1.00 97.94 137 LYS A O 1
ATOM 1132 N N . LEU A 1 138 ? -9.867 2.521 -3.444 1.00 97.06 138 LEU A N 1
ATOM 1133 C CA . LEU A 1 138 ? -10.541 1.242 -3.320 1.00 97.06 138 LEU A CA 1
ATOM 1134 C C . LEU A 1 138 ? -11.990 1.443 -2.926 1.00 97.06 138 LEU A C 1
ATOM 1136 O O . LEU A 1 138 ? -12.333 2.358 -2.181 1.00 97.06 138 LEU A O 1
ATOM 1140 N N . ASN A 1 139 ? -12.824 0.502 -3.350 1.00 96.44 139 ASN A N 1
ATOM 1141 C CA . ASN A 1 139 ? -14.167 0.383 -2.812 1.00 96.44 139 ASN A CA 1
ATOM 1142 C C . ASN A 1 139 ? -14.242 -0.584 -1.631 1.00 96.44 139 ASN A C 1
ATOM 1144 O O . ASN A 1 139 ? -13.306 -1.322 -1.320 1.00 96.44 139 ASN A O 1
ATOM 1148 N N . ARG A 1 140 ? -15.421 -0.620 -1.008 1.00 95.12 140 ARG A N 1
ATOM 1149 C CA . ARG A 1 140 ? -15.723 -1.459 0.157 1.00 95.12 140 ARG A CA 1
ATOM 1150 C C . ARG A 1 140 ? -15.564 -2.964 -0.098 1.00 95.12 140 ARG A C 1
ATOM 1152 O O . ARG A 1 140 ? -15.353 -3.734 0.830 1.00 95.12 140 ARG A O 1
ATOM 1159 N N . VAL A 1 141 ? -15.634 -3.400 -1.356 1.00 95.19 141 VAL A N 1
ATOM 1160 C CA . VAL A 1 141 ? -15.432 -4.805 -1.759 1.00 95.19 141 VAL A CA 1
ATOM 1161 C C . VAL A 1 141 ? -13.937 -5.120 -1.966 1.00 95.19 141 VAL A C 1
ATOM 1163 O O . VAL A 1 141 ? -13.560 -6.271 -2.209 1.00 95.19 141 VAL A O 1
ATOM 1166 N N . GLY A 1 142 ? -13.073 -4.107 -1.864 1.00 95.88 142 GLY A N 1
ATOM 1167 C CA . GLY A 1 142 ? -11.631 -4.183 -2.060 1.00 95.88 142 GLY A CA 1
ATOM 1168 C C . GLY A 1 142 ? -11.193 -4.102 -3.522 1.00 95.88 142 GLY A C 1
ATOM 1169 O O . GLY A 1 142 ? -10.045 -4.421 -3.815 1.00 95.88 142 GLY A O 1
ATOM 1170 N N . LEU A 1 143 ? -12.075 -3.739 -4.459 1.00 97.19 143 LEU A N 1
ATOM 1171 C CA . LEU A 1 143 ? -11.679 -3.514 -5.853 1.00 97.19 143 LEU A CA 1
ATOM 1172 C C . LEU A 1 143 ? -10.933 -2.187 -5.969 1.00 97.19 143 LEU A C 1
ATOM 1174 O O . LEU A 1 143 ? -11.356 -1.190 -5.389 1.00 97.19 143 LEU A O 1
ATOM 1178 N N . ILE A 1 144 ? -9.849 -2.190 -6.741 1.00 97.50 144 ILE A N 1
ATOM 1179 C CA . ILE A 1 144 ? -9.074 -0.988 -7.048 1.00 97.50 144 ILE A CA 1
ATOM 1180 C C . ILE A 1 144 ? -9.807 -0.231 -8.161 1.00 97.50 144 ILE A C 1
ATOM 1182 O O . ILE A 1 144 ? -9.878 -0.708 -9.294 1.00 97.50 144 ILE A O 1
ATOM 1186 N N . GLU A 1 145 ? -10.366 0.931 -7.833 1.00 97.25 145 GLU A N 1
ATOM 1187 C CA . GLU A 1 145 ? -11.142 1.766 -8.757 1.00 97.25 145 GLU A CA 1
ATOM 1188 C C . GLU A 1 145 ? -10.252 2.722 -9.545 1.00 97.25 145 GLU A C 1
ATOM 1190 O O . GLU A 1 145 ? -10.456 2.925 -10.743 1.00 97.25 145 GLU A O 1
ATOM 1195 N N . SER A 1 146 ? -9.232 3.282 -8.894 1.00 97.12 146 SER A N 1
ATOM 1196 C CA . SER A 1 146 ? -8.270 4.158 -9.553 1.00 97.12 146 SER A CA 1
ATOM 1197 C C . SER A 1 146 ? -6.844 3.903 -9.083 1.00 97.12 146 SER A C 1
ATOM 1199 O O . SER A 1 146 ? -6.594 3.443 -7.968 1.00 97.12 146 SER A O 1
ATOM 1201 N N . VAL A 1 147 ? -5.903 4.197 -9.981 1.00 98.06 147 VAL A N 1
ATOM 1202 C CA . VAL A 1 147 ? -4.464 4.179 -9.716 1.00 98.06 147 VAL A CA 1
ATOM 1203 C C . VAL A 1 147 ? -3.873 5.442 -10.324 1.00 98.06 147 VAL A C 1
ATOM 1205 O O . VAL A 1 147 ? -3.873 5.607 -11.546 1.00 98.06 147 VAL A O 1
ATOM 1208 N N . GLU A 1 148 ? -3.367 6.327 -9.477 1.00 97.94 148 GLU A N 1
ATOM 1209 C CA . GLU A 1 148 ? -2.757 7.595 -9.867 1.00 97.94 148 GLU A CA 1
ATOM 1210 C C . GLU A 1 148 ? -1.260 7.572 -9.565 1.00 97.94 148 GLU A C 1
ATOM 1212 O O . GLU A 1 148 ? -0.840 7.244 -8.456 1.00 97.94 148 GLU A O 1
ATOM 1217 N N . LEU A 1 149 ? -0.436 7.958 -10.539 1.00 97.81 149 LEU A N 1
ATOM 1218 C CA . LEU A 1 149 ? 0.994 8.146 -10.316 1.00 97.81 149 LEU A CA 1
ATOM 1219 C C . LEU A 1 149 ? 1.207 9.439 -9.519 1.00 97.81 149 LEU A C 1
ATOM 1221 O O . LEU A 1 149 ? 1.006 10.527 -10.055 1.00 97.81 149 LEU A O 1
ATOM 1225 N N . LYS A 1 150 ? 1.633 9.329 -8.256 1.00 98.06 150 LYS A N 1
ATOM 1226 C CA . LYS A 1 150 ? 1.994 10.496 -7.435 1.00 98.06 150 LYS A CA 1
ATOM 1227 C C . LYS A 1 150 ? 3.434 10.924 -7.678 1.00 98.06 150 LYS A C 1
ATOM 1229 O O . LYS A 1 150 ? 3.720 12.117 -7.729 1.00 98.06 150 LYS A O 1
ATOM 1234 N N . ARG A 1 151 ? 4.343 9.961 -7.860 1.00 97.44 151 ARG A N 1
ATOM 1235 C CA . ARG A 1 151 ? 5.756 10.244 -8.125 1.00 97.44 151 ARG A CA 1
ATOM 1236 C C . ARG A 1 151 ? 6.390 9.168 -8.991 1.00 97.44 151 ARG A C 1
ATOM 1238 O O . ARG A 1 151 ? 6.373 8.005 -8.608 1.00 97.44 151 ARG A O 1
ATOM 1245 N N . SER A 1 152 ? 6.991 9.564 -10.112 1.00 96.44 152 SER A N 1
ATOM 1246 C CA . SER A 1 152 ? 7.800 8.674 -10.960 1.00 96.44 152 SER A CA 1
ATOM 1247 C C . SER A 1 152 ? 9.133 8.330 -10.288 1.00 96.44 152 SER A C 1
ATOM 1249 O O . SER A 1 152 ? 9.704 9.159 -9.578 1.00 96.44 152 SER A O 1
ATOM 1251 N N . SER A 1 153 ? 9.656 7.130 -10.550 1.00 95.19 153 SER A N 1
ATOM 1252 C CA . SER A 1 153 ? 11.017 6.749 -10.146 1.00 95.19 153 SER A CA 1
ATOM 1253 C C . SER A 1 153 ? 12.119 7.373 -11.012 1.00 95.19 153 SER A C 1
ATOM 1255 O O . SER A 1 153 ? 13.296 7.219 -10.698 1.00 95.19 153 SER A O 1
ATOM 1257 N N . GLY A 1 154 ? 11.760 8.023 -12.127 1.00 94.31 154 GLY A N 1
ATOM 1258 C CA . GLY A 1 154 ? 12.698 8.440 -13.174 1.00 94.31 154 GLY A CA 1
ATOM 1259 C C . GLY A 1 154 ? 13.011 7.337 -14.194 1.00 94.31 154 GLY A C 1
ATOM 1260 O O . GLY A 1 154 ? 13.579 7.621 -15.247 1.00 94.31 154 GLY A O 1
ATOM 1261 N N . ASN A 1 155 ? 12.581 6.094 -13.948 1.00 95.31 155 ASN A N 1
ATOM 1262 C CA . ASN A 1 155 ? 12.739 4.967 -14.863 1.00 95.31 155 ASN A CA 1
ATOM 1263 C C . ASN A 1 155 ? 11.369 4.443 -15.320 1.00 95.31 155 ASN A C 1
ATOM 1265 O O . ASN A 1 155 ? 10.639 3.782 -14.579 1.00 95.31 155 ASN A O 1
ATOM 1269 N N . LYS A 1 156 ? 11.034 4.687 -16.592 1.00 95.12 156 LYS A N 1
ATOM 1270 C CA . LYS A 1 156 ? 9.729 4.311 -17.164 1.00 95.12 156 LYS A CA 1
ATOM 1271 C C . LYS A 1 156 ? 9.467 2.803 -17.135 1.00 95.12 156 LYS A C 1
ATOM 1273 O O . LYS A 1 156 ? 8.311 2.398 -17.047 1.00 95.12 156 LYS A O 1
ATOM 1278 N N . THR A 1 157 ? 10.501 1.968 -17.234 1.00 95.44 157 THR A N 1
ATOM 1279 C CA . THR A 1 157 ? 10.351 0.506 -17.204 1.00 95.44 157 THR A CA 1
ATOM 1280 C C . THR A 1 157 ? 9.949 0.038 -15.810 1.00 95.44 157 THR A C 1
ATOM 1282 O O . THR A 1 157 ? 9.042 -0.781 -15.679 1.00 95.44 157 THR A O 1
ATOM 1285 N N . PHE A 1 158 ? 10.559 0.610 -14.773 1.00 96.25 158 PHE A N 1
ATOM 1286 C CA . PHE A 1 158 ? 10.203 0.341 -13.381 1.00 96.25 158 PHE A CA 1
ATOM 1287 C C . PHE A 1 158 ? 8.791 0.818 -13.040 1.00 96.25 158 PHE A C 1
ATOM 1289 O O . PHE A 1 158 ? 7.994 0.035 -12.522 1.00 96.25 158 PHE A O 1
ATOM 1296 N N . ASP A 1 159 ? 8.439 2.048 -13.423 1.00 96.75 159 ASP A N 1
ATOM 1297 C CA . ASP A 1 159 ? 7.097 2.595 -13.190 1.00 96.75 159 ASP A CA 1
ATOM 1298 C C . ASP A 1 159 ? 6.014 1.735 -13.865 1.00 96.75 159 ASP A C 1
ATOM 1300 O O . ASP A 1 159 ? 4.980 1.429 -13.269 1.00 96.75 159 ASP A O 1
ATOM 1304 N N . ARG A 1 160 ? 6.261 1.287 -15.106 1.00 96.94 160 ARG A N 1
ATOM 1305 C CA . ARG A 1 160 ? 5.355 0.387 -15.838 1.00 96.94 160 ARG A CA 1
ATOM 1306 C C . ARG A 1 160 ? 5.243 -0.983 -15.181 1.00 96.94 160 ARG A C 1
ATOM 1308 O O . ARG A 1 160 ? 4.142 -1.531 -15.133 1.00 96.94 160 ARG A O 1
ATOM 1315 N N . ALA A 1 161 ? 6.352 -1.538 -14.696 1.00 96.69 161 ALA A N 1
ATOM 1316 C CA . ALA A 1 161 ? 6.356 -2.820 -14.003 1.00 96.69 161 ALA A CA 1
ATOM 1317 C C . ALA A 1 161 ? 5.518 -2.761 -12.717 1.00 96.69 161 ALA A C 1
ATOM 1319 O O . ALA A 1 161 ? 4.663 -3.622 -12.508 1.00 96.69 161 ALA A O 1
ATOM 1320 N N . ALA A 1 162 ? 5.698 -1.711 -11.912 1.00 97.31 162 ALA A N 1
ATOM 1321 C CA . ALA A 1 162 ? 4.915 -1.473 -10.701 1.00 97.31 162 ALA A CA 1
ATOM 1322 C C . ALA A 1 162 ? 3.419 -1.283 -11.015 1.00 97.31 162 ALA A C 1
ATOM 1324 O O . ALA A 1 162 ? 2.569 -1.980 -10.461 1.00 97.31 162 ALA A O 1
ATOM 1325 N N . LEU A 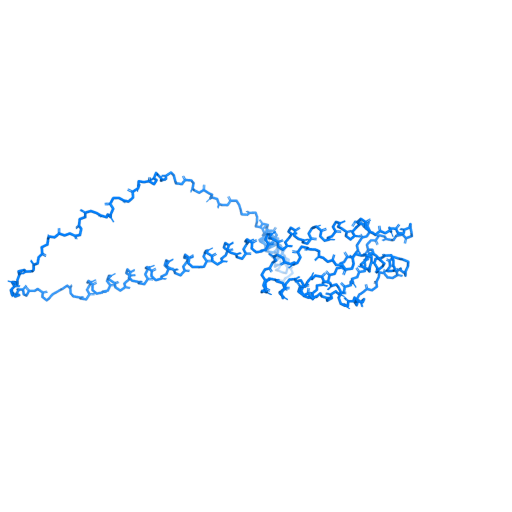1 163 ? 3.085 -0.431 -11.990 1.00 97.94 163 LEU A N 1
ATOM 1326 C CA . LEU A 1 163 ? 1.699 -0.221 -12.427 1.00 97.94 163 LEU A CA 1
ATOM 1327 C C . LEU A 1 163 ? 1.039 -1.517 -12.927 1.00 97.94 163 LEU A C 1
ATOM 1329 O O . LEU A 1 163 ? -0.140 -1.765 -12.676 1.00 97.94 163 LEU A O 1
ATOM 1333 N N . THR A 1 164 ? 1.797 -2.356 -13.633 1.00 97.94 164 THR A N 1
ATOM 1334 C CA . THR A 1 164 ? 1.319 -3.657 -14.115 1.00 97.94 164 THR A CA 1
ATOM 1335 C C . THR A 1 164 ? 1.022 -4.604 -12.955 1.00 97.94 164 THR A C 1
ATOM 1337 O O . THR A 1 164 ? 0.001 -5.286 -12.995 1.00 97.94 164 THR A O 1
ATOM 1340 N N . ALA A 1 165 ? 1.860 -4.623 -11.915 1.00 97.88 165 ALA A N 1
ATOM 1341 C CA . ALA A 1 165 ? 1.629 -5.430 -10.717 1.00 97.88 165 ALA A CA 1
ATOM 1342 C C . ALA A 1 165 ? 0.321 -5.032 -10.013 1.00 97.88 165 ALA A C 1
ATOM 1344 O O . ALA A 1 165 ? -0.526 -5.890 -9.762 1.00 97.88 165 ALA A O 1
ATOM 1345 N N . ILE A 1 166 ? 0.100 -3.726 -9.809 1.00 97.62 166 ILE A N 1
ATOM 1346 C CA . ILE A 1 166 ? -1.138 -3.196 -9.209 1.00 97.62 166 ILE A CA 1
ATOM 1347 C C . ILE A 1 166 ? -2.366 -3.616 -10.032 1.00 97.62 166 ILE A C 1
ATOM 1349 O O . ILE A 1 166 ? -3.345 -4.133 -9.494 1.00 97.62 166 ILE A O 1
ATOM 1353 N N . ARG A 1 167 ? -2.310 -3.437 -11.359 1.00 97.00 167 ARG A N 1
ATOM 1354 C CA . ARG A 1 167 ? -3.422 -3.783 -12.262 1.00 97.00 167 ARG A CA 1
ATOM 1355 C C . ARG A 1 167 ? -3.718 -5.279 -12.300 1.00 97.00 167 ARG A C 1
ATOM 1357 O O . ARG A 1 167 ? -4.883 -5.655 -12.381 1.00 97.00 167 ARG A O 1
ATOM 1364 N N . LYS A 1 168 ? -2.684 -6.124 -12.240 1.00 97.44 168 LYS A N 1
ATOM 1365 C CA . LYS A 1 168 ? -2.841 -7.583 -12.147 1.00 97.44 168 LYS A CA 1
ATOM 1366 C C . LYS A 1 168 ? -3.492 -7.995 -10.834 1.00 97.44 168 LYS A C 1
ATOM 1368 O O . LYS A 1 168 ? -4.286 -8.930 -10.838 1.00 97.44 168 LYS A O 1
ATOM 1373 N N . TYR A 1 169 ? -3.172 -7.304 -9.740 1.00 97.06 169 TYR A N 1
ATOM 1374 C CA . TYR A 1 169 ? -3.734 -7.632 -8.437 1.00 97.06 169 TYR A CA 1
ATOM 1375 C C . TYR A 1 169 ? -5.247 -7.405 -8.404 1.00 97.06 169 TYR A C 1
ATOM 1377 O O . TYR A 1 169 ? -5.971 -8.292 -7.957 1.00 97.06 169 TYR A O 1
ATOM 1385 N N . LYS A 1 170 ? -5.724 -6.282 -8.973 1.00 95.69 170 LYS A N 1
ATOM 1386 C CA . LYS A 1 170 ? -7.140 -5.907 -9.210 1.00 95.69 170 LYS A CA 1
ATOM 1387 C C . LYS A 1 170 ? -8.016 -5.760 -7.958 1.00 95.69 170 LYS A C 1
ATOM 1389 O O . LYS A 1 170 ? -8.812 -4.825 -7.883 1.00 95.69 170 LYS A O 1
ATOM 1394 N N . GLN A 1 171 ? -7.913 -6.678 -7.003 1.00 95.69 171 GLN A N 1
ATOM 1395 C CA . GLN A 1 171 ? -8.761 -6.763 -5.830 1.00 95.69 171 GLN A CA 1
ATOM 1396 C C . GLN A 1 171 ? -7.989 -7.200 -4.584 1.00 95.69 171 GLN A C 1
ATOM 1398 O O . GLN A 1 171 ? -7.355 -8.252 -4.564 1.00 95.69 171 GLN A O 1
ATOM 1403 N N . ILE A 1 172 ? -8.191 -6.461 -3.498 1.00 95.94 172 ILE A N 1
ATOM 1404 C CA . ILE A 1 172 ? -7.734 -6.808 -2.157 1.00 95.94 172 ILE A CA 1
ATOM 1405 C C . ILE A 1 172 ? -8.812 -7.615 -1.436 1.00 95.94 172 ILE A C 1
ATOM 1407 O O . ILE A 1 172 ? -9.825 -7.085 -0.981 1.00 95.94 172 ILE A O 1
ATOM 1411 N N . LYS A 1 173 ? -8.599 -8.924 -1.305 1.00 93.81 173 LYS A N 1
ATOM 1412 C CA . LYS A 1 173 ? -9.623 -9.845 -0.779 1.00 93.81 173 LYS A CA 1
ATOM 1413 C C . LYS A 1 173 ? -9.929 -9.639 0.708 1.00 93.81 173 LYS A C 1
ATOM 1415 O O . LYS A 1 173 ? -11.043 -9.934 1.132 1.00 93.81 173 LYS A O 1
ATOM 1420 N N . TYR A 1 174 ? -8.966 -9.122 1.470 1.00 94.25 174 TYR A N 1
ATOM 1421 C CA . TYR A 1 174 ? -9.039 -8.988 2.928 1.00 94.25 174 TYR A CA 1
ATOM 1422 C C . TYR A 1 174 ? -9.913 -7.814 3.406 1.00 94.25 174 TYR A C 1
ATOM 1424 O O . TYR A 1 174 ? -10.274 -7.771 4.576 1.00 94.25 174 TYR A O 1
ATOM 1432 N N . ILE A 1 175 ? -10.299 -6.898 2.508 1.00 94.56 175 ILE A N 1
ATOM 1433 C CA . ILE A 1 175 ? -11.082 -5.693 2.841 1.00 94.56 175 ILE A CA 1
ATOM 1434 C C . ILE A 1 175 ? -12.528 -6.009 3.239 1.00 94.56 175 ILE A C 1
ATOM 1436 O O . ILE A 1 175 ? -13.150 -5.257 3.978 1.00 94.56 175 ILE A O 1
ATOM 1440 N N . ARG A 1 176 ? -13.084 -7.139 2.795 1.00 90.50 176 ARG A N 1
ATOM 1441 C CA . ARG A 1 176 ? -14.495 -7.464 3.068 1.00 90.50 176 ARG A CA 1
ATOM 1442 C C . ARG A 1 176 ? -14.811 -7.681 4.553 1.00 90.50 176 ARG A C 1
ATOM 1444 O O . ARG A 1 176 ? -15.973 -7.588 4.925 1.00 90.50 176 ARG A O 1
ATOM 1451 N N . ASN A 1 177 ? -13.801 -7.983 5.370 1.00 88.69 177 ASN A N 1
ATOM 1452 C CA . ASN A 1 177 ? -13.975 -8.416 6.760 1.00 88.69 177 ASN A CA 1
ATOM 1453 C C . ASN A 1 177 ? -13.600 -7.338 7.794 1.00 88.69 177 ASN A C 1
ATOM 1455 O O . ASN A 1 177 ? -13.600 -7.627 8.985 1.00 88.69 177 ASN A O 1
ATOM 1459 N N . ILE A 1 178 ? -13.238 -6.130 7.357 1.00 93.12 178 ILE A N 1
ATOM 1460 C CA . ILE A 1 178 ? -12.910 -4.995 8.237 1.00 93.12 178 ILE A CA 1
ATOM 1461 C C . ILE A 1 178 ? -14.124 -4.086 8.401 1.00 93.12 178 ILE A C 1
ATOM 1463 O O . ILE A 1 178 ? -14.977 -4.015 7.519 1.00 93.12 178 ILE A O 1
ATOM 1467 N N . ASP A 1 179 ? -14.215 -3.374 9.519 1.00 93.94 179 ASP A N 1
ATOM 1468 C CA . ASP A 1 179 ? -15.294 -2.419 9.782 1.00 93.94 179 ASP A CA 1
ATOM 1469 C C . ASP A 1 179 ? -15.248 -1.201 8.831 1.00 93.94 179 ASP A C 1
ATOM 1471 O O . ASP A 1 179 ? -14.269 -0.970 8.111 1.00 93.94 179 ASP A O 1
ATOM 1475 N N . ASP A 1 180 ? -16.363 -0.471 8.729 1.00 94.94 180 ASP A N 1
ATOM 1476 C CA . ASP A 1 180 ? -16.528 0.653 7.788 1.00 94.94 180 ASP A CA 1
ATOM 1477 C C . ASP A 1 180 ? -15.592 1.822 8.089 1.00 94.94 180 ASP A C 1
ATOM 1479 O O . ASP A 1 180 ? -15.102 2.474 7.163 1.00 94.94 180 ASP A O 1
ATOM 1483 N N . GLU A 1 181 ? -15.341 2.082 9.368 1.00 95.00 181 GLU A N 1
ATOM 1484 C CA . GLU A 1 181 ? -14.505 3.184 9.826 1.00 95.00 181 GLU A CA 1
ATOM 1485 C C . GLU A 1 181 ? -13.034 2.917 9.492 1.00 95.00 181 GLU A C 1
ATOM 1487 O O . GLU A 1 181 ? -12.417 3.697 8.764 1.00 95.00 181 GLU A O 1
ATOM 1492 N N . THR A 1 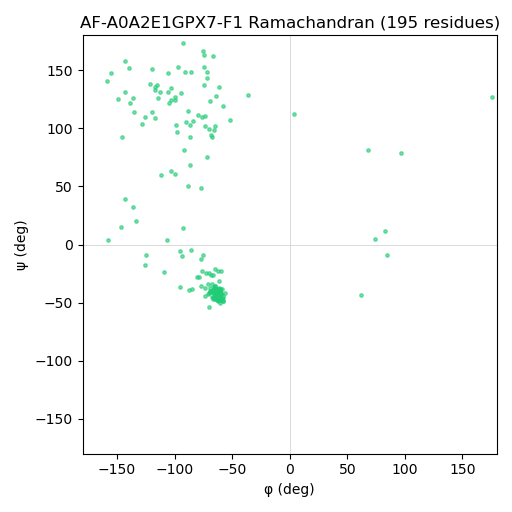182 ? -12.507 1.761 9.900 1.00 94.75 182 THR A N 1
ATOM 1493 C CA . THR A 1 182 ? -11.140 1.318 9.597 1.00 94.75 182 THR A CA 1
ATOM 1494 C C . THR A 1 182 ? -10.891 1.293 8.090 1.00 94.75 182 THR A C 1
ATOM 1496 O O . THR A 1 182 ? -9.851 1.750 7.617 1.00 94.75 182 THR A O 1
ATOM 1499 N N . PHE A 1 183 ? -11.849 0.816 7.291 1.00 96.44 183 PHE A N 1
ATOM 1500 C CA . PHE A 1 183 ? -11.719 0.858 5.834 1.00 96.44 183 PHE A CA 1
ATOM 1501 C C . PHE A 1 183 ? -11.574 2.287 5.300 1.00 96.44 183 PHE A C 1
ATOM 1503 O O . PHE A 1 183 ? -10.658 2.553 4.521 1.00 96.44 183 PHE A O 1
ATOM 1510 N N . LYS A 1 184 ? -12.461 3.201 5.708 1.00 96.56 184 LYS A N 1
ATOM 1511 C CA . LYS A 1 184 ? -12.442 4.593 5.239 1.00 96.56 184 LYS A CA 1
ATOM 1512 C C . LYS A 1 184 ? -11.147 5.304 5.616 1.00 96.56 184 LYS A C 1
ATOM 1514 O O . LYS A 1 184 ? -10.625 6.054 4.799 1.00 96.56 184 LYS A O 1
ATOM 1519 N N . ILE A 1 185 ? -10.641 5.055 6.822 1.00 95.88 185 ILE A N 1
ATOM 1520 C CA . ILE A 1 185 ? -9.437 5.708 7.343 1.00 95.88 185 ILE A CA 1
ATOM 1521 C C . ILE A 1 185 ? -8.168 5.161 6.678 1.00 95.88 185 ILE A C 1
ATOM 1523 O O . ILE A 1 185 ? -7.303 5.946 6.300 1.00 95.88 185 ILE A O 1
ATOM 1527 N N . TYR A 1 186 ? -8.044 3.837 6.524 1.00 95.62 186 TYR A N 1
ATOM 1528 C CA . TYR A 1 186 ? -6.760 3.213 6.168 1.00 95.62 186 TYR A CA 1
ATOM 1529 C C . TYR A 1 186 ? -6.680 2.644 4.747 1.00 95.62 186 TYR A C 1
ATOM 1531 O O . TYR A 1 186 ? -5.578 2.485 4.225 1.00 95.62 186 TYR A O 1
ATOM 1539 N N . PHE A 1 187 ? -7.809 2.306 4.115 1.00 96.75 187 PHE A N 1
ATOM 1540 C CA . PHE A 1 187 ? -7.815 1.532 2.865 1.00 96.75 187 PHE A CA 1
ATOM 1541 C C . PHE A 1 187 ? -8.577 2.175 1.703 1.00 96.75 187 PHE A C 1
ATOM 1543 O O . PHE A 1 187 ? -8.358 1.766 0.565 1.00 96.75 187 PHE A O 1
ATOM 1550 N N . ALA A 1 188 ? -9.459 3.148 1.950 1.00 96.94 188 ALA A N 1
ATOM 1551 C CA . ALA A 1 188 ? -10.239 3.794 0.892 1.00 96.94 188 ALA A CA 1
ATOM 1552 C C . ALA A 1 188 ? -9.359 4.584 -0.092 1.00 96.94 188 ALA A C 1
ATOM 1554 O O . ALA A 1 188 ? -9.576 4.504 -1.300 1.00 96.94 188 ALA A O 1
ATOM 1555 N N . ASP A 1 189 ? -8.352 5.296 0.416 1.00 96.94 189 ASP A N 1
ATOM 1556 C CA . ASP A 1 189 ? -7.285 5.915 -0.373 1.00 96.94 189 ASP A CA 1
ATOM 1557 C C . ASP A 1 189 ? -5.961 5.703 0.360 1.00 96.94 189 ASP A C 1
ATOM 1559 O O . ASP A 1 189 ? -5.815 6.091 1.520 1.00 96.94 189 ASP A O 1
ATOM 1563 N N . PHE A 1 190 ? -5.002 5.055 -0.294 1.00 96.62 190 PHE A N 1
ATOM 1564 C CA . PHE A 1 190 ? -3.672 4.867 0.272 1.00 96.62 190 PHE A CA 1
ATOM 1565 C C . PHE A 1 190 ? -2.590 4.969 -0.792 1.00 96.62 190 PHE A C 1
ATOM 1567 O O . PHE A 1 190 ? -2.812 4.761 -1.987 1.00 96.62 190 PHE A O 1
ATOM 1574 N N . THR A 1 191 ? -1.375 5.276 -0.338 1.00 97.38 191 THR A N 1
ATOM 1575 C CA . THR A 1 191 ? -0.200 5.341 -1.206 1.00 97.38 191 THR A CA 1
ATOM 1576 C C . THR A 1 191 ? 0.612 4.059 -1.100 1.00 97.38 191 THR A C 1
ATOM 1578 O O . THR A 1 191 ? 1.022 3.659 -0.014 1.00 97.38 191 THR A O 1
ATOM 1581 N N . LEU A 1 192 ? 0.888 3.443 -2.245 1.00 96.75 192 LEU A N 1
ATOM 1582 C CA . LEU A 1 192 ? 1.772 2.300 -2.377 1.00 96.75 192 LEU A CA 1
ATOM 1583 C C . LEU A 1 192 ? 3.102 2.742 -2.988 1.00 96.75 192 LEU A C 1
ATOM 1585 O O . LEU A 1 192 ? 3.148 3.275 -4.100 1.00 96.75 192 LEU A O 1
ATOM 1589 N N . ARG A 1 193 ? 4.186 2.490 -2.255 1.00 96.94 193 ARG A N 1
ATOM 1590 C CA . ARG A 1 193 ? 5.553 2.790 -2.676 1.00 96.94 193 ARG A CA 1
ATOM 1591 C C . ARG A 1 193 ? 6.259 1.519 -3.119 1.00 96.94 193 ARG A C 1
ATOM 1593 O O . ARG A 1 193 ? 6.398 0.592 -2.329 1.00 96.94 193 ARG A O 1
ATOM 1600 N N . PHE A 1 194 ? 6.783 1.514 -4.339 1.00 96.19 194 PHE A N 1
ATOM 1601 C CA . PHE A 1 194 ? 7.655 0.441 -4.812 1.00 96.19 194 PHE A CA 1
ATOM 1602 C C . PHE A 1 194 ? 9.105 0.883 -4.702 1.00 96.19 194 PHE A C 1
ATOM 1604 O O . PHE A 1 194 ? 9.499 1.906 -5.271 1.00 96.19 194 PHE A O 1
ATOM 1611 N N . LYS A 1 195 ? 9.891 0.075 -3.997 1.00 94.44 195 LYS A N 1
ATOM 1612 C CA . LYS A 1 195 ? 11.343 0.179 -3.895 1.00 94.44 195 LYS A CA 1
ATOM 1613 C C . LYS A 1 195 ? 11.958 -1.130 -4.396 1.00 94.44 195 LYS A C 1
ATOM 1615 O O . LYS A 1 195 ? 11.402 -2.188 -4.120 1.00 94.44 195 LYS A O 1
ATOM 1620 N N . PRO A 1 196 ? 13.042 -1.071 -5.179 1.00 88.56 196 PRO A N 1
ATOM 1621 C CA . PRO A 1 196 ? 13.729 -2.270 -5.646 1.00 88.56 196 PRO A CA 1
ATOM 1622 C C . PRO A 1 196 ? 14.594 -2.945 -4.571 1.00 88.56 196 PRO A C 1
ATOM 1624 O O . PRO A 1 196 ? 14.900 -4.127 -4.721 1.00 88.56 196 PRO A O 1
ATOM 1627 N N . GLU A 1 197 ? 14.997 -2.178 -3.554 1.00 81.44 197 GLU A N 1
ATOM 1628 C CA . GLU A 1 197 ? 15.805 -2.580 -2.394 1.00 81.44 197 GLU A CA 1
ATOM 1629 C C . GLU A 1 197 ? 14.928 -2.883 -1.181 1.00 81.44 197 GLU A C 1
ATOM 1631 O O . GLU A 1 197 ? 13.971 -2.100 -0.951 1.00 81.44 197 GLU A O 1
#

Secondary structure (DSSP, 8-state):
--HHHHHHHHHHHHHHHHHHHHHHH----------------------SS----------------SSSHHHHHHHHHHHHHHHHHHHHHHHHHHHHHHHHHHHHHHHHHHHHHHHHHHH----S---TT--EEEEEEE-TT-BEEEEEEEE--S-HHHHHHHHHHHHHH-B-GGGGGS-HHHHHHHTSEEEEEE---

Nearest PDB structures (foldseek):
  6s3w-assembly1_A  TM=9.007E-01  e=7.392E-07  Pseudomonas aeruginosa
  5lw8-assembly1_A  TM=6.710E-01  e=1.049E-02  Helicobacter pylori 26695
  2m2k-assembly1_A  TM=5.411E-01  e=3.356E-02  Serratia marcescens

Foldseek 3Di:
DCVVVVVVVVVVVVVVVVVVVVVVPPPPPPDPDDPPPDDDDPPPDPPPPPPDDDDDDDDDDDDDPDCPVVVVVVVVVVVVVVVVVVVVVVVVVVVVVVVVLVVLLVVLVVVVVVQLVVLFDDDPPDDPPFKWKWKFAADQQFFTPDIHTPDHSPDPVNVVRSVRSVVVSRGSRSSNPDDPVSCVVRPRIDMDMDDPD

Mean predicted aligned error: 17.42 Å